Protein AF-A0A023FL91-F1 (afdb_monomer)

Secondary structure (DSSP, 8-state):
--------SSSSSSS----------PPPPPPP----PPPPPPTTPPPTTGGGTS---SS-PPTT-TTTTTTTT--HHHHHTTTTS-S------------------------------------TTSTTTTSS--PBPPHHHHHHHHHHHHHHHHHTT--HHHHHHHHHHHHHHHTTPBPPTT--HHHHHHHHHHHHHHHHHS-SS---HHHHHHHHHHTTS--------STTS-HHHHHHHHHHHHHHTT--EEEE----SSTTHHHHHHHHHHHHHHHS-GGGGTT---EEEE---SSS-HHHHHHHHH-

Structure (mmCIF, N/CA/C/O backbone):
data_AF-A0A023FL91-F1
#
_entry.id   AF-A0A023FL91-F1
#
loop_
_atom_site.group_PDB
_atom_site.id
_atom_site.type_symbol
_atom_site.label_atom_id
_atom_site.label_alt_id
_atom_site.label_comp_id
_atom_site.label_asym_id
_atom_site.label_entity_id
_atom_site.label_seq_id
_atom_site.pdbx_PDB_ins_code
_atom_site.Cartn_x
_atom_site.Cartn_y
_atom_site.Cartn_z
_atom_site.occupancy
_atom_site.B_iso_or_equiv
_atom_site.auth_seq_id
_atom_site.auth_comp_id
_atom_site.auth_asym_id
_atom_site.auth_atom_id
_atom_site.pdbx_PDB_model_num
ATOM 1 N N . ARG A 1 1 ? -26.345 36.806 -26.841 1.00 31.92 1 ARG A N 1
ATOM 2 C CA . ARG A 1 1 ? -27.785 36.977 -27.167 1.00 31.92 1 ARG A CA 1
ATOM 3 C C . ARG A 1 1 ? -28.561 36.388 -26.001 1.00 31.92 1 ARG A C 1
ATOM 5 O O . ARG A 1 1 ? -28.323 35.224 -25.747 1.00 31.92 1 ARG A O 1
ATOM 12 N N . PHE A 1 2 ? -29.426 37.023 -25.225 1.00 27.81 2 PHE A N 1
ATOM 13 C CA . PHE A 1 2 ? -30.038 38.352 -25.019 1.00 27.81 2 PHE A CA 1
ATOM 14 C C . PHE A 1 2 ? -30.694 38.187 -23.604 1.00 27.81 2 PHE A C 1
ATOM 16 O O . PHE A 1 2 ? -30.920 37.055 -23.198 1.00 27.81 2 PHE A O 1
ATOM 23 N N . CYS A 1 3 ? -31.029 39.154 -22.755 1.00 28.47 3 CYS A N 1
ATOM 24 C CA . CYS A 1 3 ? -31.201 40.590 -22.865 1.00 28.47 3 CYS A CA 1
ATOM 25 C C . CYS A 1 3 ? -31.188 41.189 -21.444 1.00 28.47 3 CYS A C 1
ATOM 27 O O . CYS A 1 3 ? -31.679 40.585 -20.495 1.00 28.47 3 CYS A O 1
ATOM 29 N N . LEU A 1 4 ? -30.668 42.410 -21.351 1.00 34.88 4 LEU A N 1
ATOM 30 C CA . LEU A 1 4 ? -30.864 43.371 -20.269 1.00 34.88 4 LEU A CA 1
ATOM 31 C C . LEU A 1 4 ? -32.321 43.865 -20.244 1.00 34.88 4 LEU A C 1
ATOM 33 O O . LEU A 1 4 ? -32.840 44.139 -21.323 1.00 34.88 4 LEU A O 1
ATOM 37 N N . HIS A 1 5 ? -32.909 44.099 -19.063 1.00 34.22 5 HIS A N 1
ATOM 38 C CA . HIS A 1 5 ? -33.800 45.247 -18.787 1.00 34.22 5 HIS A CA 1
ATOM 39 C C . HIS A 1 5 ? -34.212 45.310 -17.303 1.00 34.22 5 HIS A C 1
ATOM 41 O O . HIS A 1 5 ? -35.059 44.548 -16.854 1.00 34.22 5 HIS A O 1
ATOM 47 N N . CYS A 1 6 ? -33.665 46.271 -16.555 1.00 30.28 6 CYS A N 1
ATOM 48 C CA . CYS A 1 6 ? -34.392 46.925 -15.463 1.00 30.28 6 CYS A CA 1
ATOM 49 C C . CYS A 1 6 ? -33.917 48.395 -15.368 1.00 30.28 6 CYS A C 1
ATOM 51 O O . CYS A 1 6 ? -32.737 48.633 -15.092 1.00 30.28 6 CYS A O 1
ATOM 53 N N . PRO A 1 7 ? -34.769 49.387 -15.691 1.00 37.75 7 PRO A N 1
ATOM 54 C CA . PRO A 1 7 ? -34.382 50.787 -15.840 1.00 37.75 7 PRO A CA 1
ATOM 55 C C . PRO A 1 7 ? -34.752 51.609 -14.597 1.00 37.75 7 PRO A C 1
ATOM 57 O O . PRO A 1 7 ? -35.885 52.058 -14.475 1.00 37.75 7 PRO A O 1
ATOM 60 N N . GLN A 1 8 ? -33.807 51.858 -13.682 1.00 38.22 8 GLN A N 1
ATOM 61 C CA . GLN A 1 8 ? -34.068 52.808 -12.581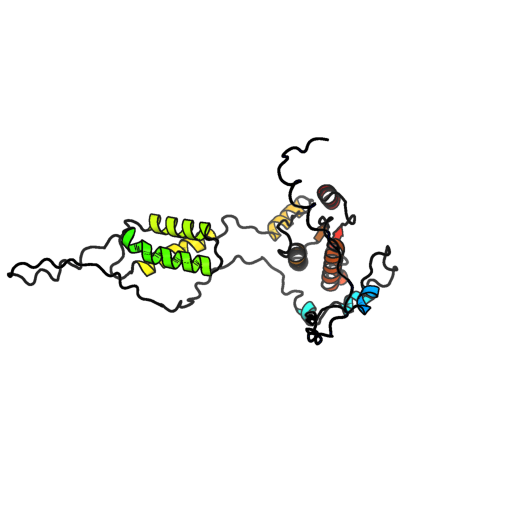 1.00 38.22 8 GLN A CA 1
ATOM 62 C C . GLN A 1 8 ? -32.853 53.548 -11.999 1.00 38.22 8 GLN A C 1
ATOM 64 O O . GLN A 1 8 ? -32.978 54.240 -10.999 1.00 38.22 8 GLN A O 1
ATOM 69 N N . MET A 1 9 ? -31.687 53.498 -12.649 1.00 40.56 9 MET A N 1
ATOM 70 C CA . MET A 1 9 ? -30.460 54.142 -12.140 1.00 40.56 9 MET A CA 1
ATOM 71 C C . MET A 1 9 ? -29.720 54.971 -13.207 1.00 40.56 9 MET A C 1
ATOM 73 O O . MET A 1 9 ? -28.496 54.993 -13.255 1.00 40.56 9 MET A O 1
ATOM 77 N N . ARG A 1 10 ? -30.456 55.665 -14.090 1.00 38.72 10 ARG A N 1
ATOM 78 C CA . ARG A 1 10 ? -29.877 56.608 -15.079 1.00 38.72 10 ARG A CA 1
ATOM 79 C C . ARG A 1 10 ? -30.171 58.089 -14.819 1.00 38.72 10 ARG A C 1
ATOM 81 O O . ARG A 1 10 ? -29.714 58.925 -15.577 1.00 38.72 10 ARG A O 1
ATOM 88 N N . GLY A 1 11 ? -30.875 58.434 -13.741 1.00 37.88 11 GLY A N 1
ATOM 89 C CA . GLY A 1 11 ? -31.242 59.829 -13.451 1.00 37.88 11 GLY A CA 1
ATOM 90 C C . GLY A 1 11 ? -30.303 60.591 -12.510 1.00 37.88 11 GLY A C 1
ATOM 91 O O . GLY A 1 11 ? -30.468 61.795 -12.351 1.00 37.88 11 GLY A O 1
ATOM 92 N N . PHE A 1 12 ? -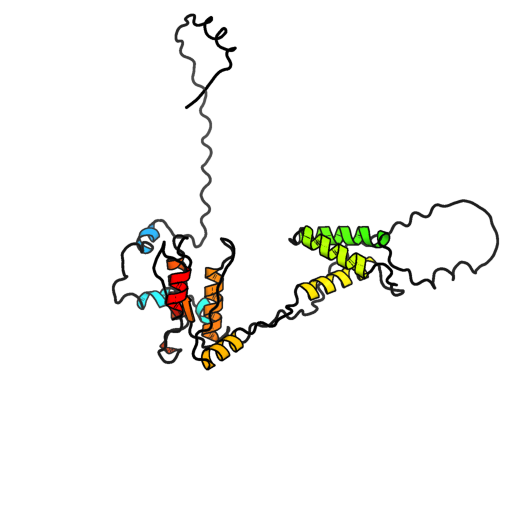29.341 59.922 -11.864 1.00 35.38 12 PHE A N 1
ATOM 93 C CA . PHE A 1 12 ? -28.589 60.517 -10.746 1.00 35.38 12 PHE A CA 1
ATOM 94 C C . PHE A 1 12 ? -27.102 60.784 -11.024 1.00 35.38 12 PHE A C 1
ATOM 96 O O . PHE A 1 12 ? -26.453 61.462 -10.234 1.00 35.38 12 PHE A O 1
ATOM 103 N N . PHE A 1 13 ? -26.564 60.314 -12.154 1.00 34.59 13 PHE A N 1
ATOM 104 C CA . PHE A 1 13 ? -25.137 60.447 -12.486 1.00 34.59 13 PHE A CA 1
ATOM 105 C C . PHE A 1 13 ? -24.803 61.622 -13.423 1.00 34.59 13 PHE A C 1
ATOM 107 O O . PHE A 1 13 ? -23.638 61.848 -13.738 1.00 34.59 13 PHE A O 1
ATOM 114 N N . GLU A 1 14 ? -25.802 62.407 -13.838 1.00 35.16 14 GLU A N 1
ATOM 115 C CA . GLU A 1 14 ? -25.659 63.416 -14.901 1.00 35.16 14 GLU A CA 1
ATOM 116 C C . GLU A 1 14 ? -25.833 64.866 -14.416 1.00 35.16 14 GLU A C 1
ATOM 118 O O . GLU A 1 14 ? -26.079 65.772 -15.209 1.00 35.16 14 GLU A O 1
ATOM 123 N N . LYS A 1 15 ? -25.700 65.119 -13.104 1.00 37.44 15 LYS A N 1
ATOM 124 C CA . LYS A 1 15 ? -25.943 66.459 -12.532 1.00 37.44 15 LYS A CA 1
ATOM 125 C C . LYS A 1 15 ? -24.827 67.075 -11.690 1.00 37.44 15 LYS A C 1
ATOM 127 O O . LYS A 1 15 ? -25.066 68.098 -11.058 1.00 37.44 15 LYS A O 1
ATOM 132 N N . MET A 1 16 ? -23.608 66.532 -11.708 1.00 33.34 16 MET A N 1
ATOM 133 C CA . MET A 1 16 ? -22.473 67.152 -10.998 1.00 33.34 16 MET A CA 1
ATOM 134 C C . MET A 1 16 ? -21.112 67.002 -11.704 1.00 33.34 16 MET A C 1
ATOM 136 O O . MET A 1 16 ? -20.077 66.878 -11.057 1.00 33.34 16 MET A O 1
ATOM 140 N N . GLN A 1 17 ? -21.068 67.098 -13.038 1.00 36.09 17 GLN A N 1
ATOM 141 C CA . GLN A 1 17 ? -19.834 67.537 -13.705 1.00 36.09 17 GLN A CA 1
ATOM 142 C C . GLN A 1 17 ? -19.793 69.068 -13.732 1.00 36.09 17 GLN A C 1
ATOM 144 O O . GLN A 1 17 ? -20.366 69.715 -14.605 1.00 36.09 17 GLN A O 1
ATOM 149 N N . GLY A 1 18 ? -19.102 69.648 -12.752 1.00 30.00 18 GLY A N 1
ATOM 150 C CA . GLY A 1 18 ? -18.784 71.071 -12.693 1.00 30.00 18 GLY A CA 1
ATOM 151 C C . GLY A 1 18 ? -17.344 71.276 -12.232 1.00 30.00 18 GLY A C 1
ATOM 152 O O . GLY A 1 18 ? -17.067 71.196 -11.044 1.00 30.00 18 GLY A O 1
ATOM 153 N N . LYS A 1 19 ? -16.449 71.507 -13.205 1.00 34.12 19 LYS A N 1
ATOM 154 C CA . LYS A 1 19 ? -15.095 72.103 -13.133 1.00 34.12 19 LYS A CA 1
ATOM 155 C C . LYS A 1 19 ? -14.473 72.281 -11.734 1.00 34.12 19 LYS A C 1
ATOM 157 O O . LYS A 1 19 ? -14.916 73.157 -10.994 1.00 34.12 19 LYS A O 1
ATOM 162 N N . LYS A 1 20 ? -13.289 71.693 -11.493 1.00 30.61 20 LYS A N 1
ATOM 163 C CA . LYS A 1 20 ? -12.218 72.402 -10.760 1.00 30.61 20 LYS A CA 1
ATOM 164 C C . LYS A 1 20 ? -10.800 71.862 -11.001 1.00 30.61 20 LYS A C 1
ATOM 166 O O . LYS A 1 20 ? -10.578 70.677 -11.198 1.00 30.61 20 LYS A O 1
ATOM 171 N N . LYS A 1 21 ? -9.902 72.850 -11.037 1.00 30.08 21 LYS A N 1
ATOM 172 C CA . LYS A 1 21 ? -8.474 72.902 -11.368 1.00 30.08 21 LYS A CA 1
ATOM 173 C C . LYS A 1 21 ? -7.563 71.965 -10.561 1.00 30.08 21 LYS A C 1
ATOM 175 O O . LYS A 1 21 ? -7.808 71.682 -9.397 1.00 30.08 21 LYS A O 1
ATOM 180 N N . THR A 1 22 ? -6.452 71.621 -11.211 1.00 33.91 22 THR A N 1
ATOM 181 C CA . THR A 1 22 ? -5.184 71.106 -10.677 1.00 33.91 22 THR A CA 1
ATOM 182 C C . THR A 1 22 ? -4.613 71.946 -9.533 1.00 33.91 22 THR A C 1
ATOM 184 O O . THR A 1 22 ? -4.331 73.125 -9.743 1.00 33.91 22 THR A O 1
ATOM 187 N N . GLU A 1 23 ? -4.303 71.304 -8.405 1.00 30.84 23 GLU A N 1
ATOM 188 C CA . GLU A 1 23 ? -3.321 71.771 -7.419 1.00 30.84 23 GLU A CA 1
ATOM 189 C C . GLU A 1 23 ? -2.440 70.603 -6.945 1.00 30.84 23 GLU A C 1
ATOM 191 O O . GLU A 1 23 ? -2.902 69.480 -6.745 1.00 30.84 23 GLU A O 1
ATOM 196 N N . LYS A 1 24 ? -1.135 70.879 -6.832 1.00 35.81 24 LYS A N 1
ATOM 197 C CA . LYS A 1 24 ? -0.083 69.963 -6.376 1.00 35.81 24 LYS A CA 1
ATOM 198 C C . LYS A 1 24 ? -0.207 69.745 -4.864 1.00 35.81 24 LYS A C 1
ATOM 200 O O . LYS A 1 24 ? -0.102 70.704 -4.107 1.00 35.81 24 LYS A O 1
ATOM 205 N N . GLY A 1 25 ? -0.358 68.490 -4.441 1.00 31.02 25 GLY A N 1
ATOM 206 C CA . GLY A 1 25 ? -0.349 68.061 -3.038 1.00 31.02 25 GLY A CA 1
ATOM 207 C C . GLY A 1 25 ? 0.936 67.315 -2.667 1.00 31.02 25 GLY A C 1
ATOM 208 O O . GLY A 1 25 ? 1.490 66.569 -3.470 1.00 31.02 25 GLY A O 1
ATOM 209 N N . ALA A 1 26 ? 1.418 67.580 -1.457 1.00 31.56 26 ALA A N 1
ATOM 210 C CA . ALA A 1 26 ? 2.724 67.243 -0.905 1.00 31.56 26 ALA A CA 1
ATOM 211 C C . ALA A 1 26 ? 3.017 65.736 -0.724 1.00 31.56 26 ALA A C 1
ATOM 213 O O . ALA A 1 26 ? 2.121 64.907 -0.600 1.00 31.56 26 ALA A O 1
ATOM 214 N N . LYS A 1 27 ? 4.318 65.410 -0.668 1.00 37.38 27 LYS A N 1
ATOM 215 C CA . LYS A 1 27 ? 4.887 64.076 -0.409 1.00 37.38 27 LYS A CA 1
ATOM 216 C C . LYS A 1 27 ? 4.410 63.497 0.933 1.00 37.38 27 LYS A C 1
ATOM 218 O O . LYS A 1 27 ? 4.638 64.110 1.972 1.00 37.38 27 LYS A O 1
ATOM 223 N N . SER A 1 28 ? 3.885 62.271 0.913 1.00 35.50 28 SER A N 1
ATOM 224 C CA . SER A 1 28 ? 3.782 61.395 2.091 1.00 35.50 28 SER A CA 1
ATOM 225 C C . SER A 1 28 ? 4.989 60.438 2.152 1.00 35.50 28 SER A C 1
ATOM 227 O O . SER A 1 28 ? 5.495 60.040 1.098 1.00 35.50 28 SER A O 1
ATOM 229 N N . PRO A 1 29 ? 5.498 60.094 3.349 1.00 37.81 29 PRO A N 1
ATOM 230 C CA . PRO A 1 29 ? 6.736 59.334 3.512 1.00 37.81 29 PRO A CA 1
ATOM 231 C C . PRO A 1 29 ? 6.578 57.864 3.098 1.00 37.81 29 PRO A C 1
ATOM 233 O O . PRO A 1 29 ? 5.523 57.256 3.268 1.00 37.81 29 PRO A O 1
ATOM 236 N N . ALA A 1 30 ? 7.649 57.303 2.535 1.00 35.81 30 ALA A N 1
ATOM 237 C CA . ALA A 1 30 ? 7.696 55.941 2.017 1.00 35.81 30 ALA A CA 1
ATOM 238 C C . ALA A 1 30 ? 7.501 54.893 3.126 1.00 35.81 30 ALA A C 1
ATOM 240 O O . ALA A 1 30 ? 8.198 54.911 4.140 1.00 35.81 30 ALA A O 1
ATOM 241 N N . ALA A 1 31 ? 6.592 53.944 2.890 1.00 36.81 31 ALA A N 1
ATOM 242 C CA . ALA A 1 31 ? 6.458 52.738 3.695 1.00 36.81 31 ALA A CA 1
ATOM 243 C C . ALA A 1 31 ? 7.725 51.873 3.569 1.00 36.81 31 ALA A C 1
ATOM 245 O O . ALA A 1 31 ? 8.246 51.660 2.470 1.00 36.81 31 ALA A O 1
ATOM 246 N N . ALA A 1 32 ? 8.225 51.388 4.705 1.00 40.00 32 ALA A N 1
ATOM 247 C CA . ALA A 1 32 ? 9.373 50.497 4.774 1.00 40.00 32 ALA A CA 1
ATOM 248 C C . ALA A 1 32 ? 9.113 49.219 3.956 1.00 40.00 32 ALA A C 1
ATOM 250 O O . ALA A 1 32 ? 8.078 48.574 4.105 1.00 40.00 32 ALA A O 1
ATOM 251 N N . LYS A 1 33 ? 10.062 48.862 3.081 1.00 39.06 33 LYS A N 1
ATOM 252 C CA . LYS A 1 33 ? 10.028 47.623 2.294 1.00 39.06 33 LYS A CA 1
ATOM 253 C C . LYS A 1 33 ? 10.058 46.421 3.237 1.00 39.06 33 LYS A C 1
ATOM 255 O O . LYS A 1 33 ? 11.071 46.182 3.894 1.00 39.06 33 LYS A O 1
ATOM 260 N N . ASP A 1 34 ? 8.964 45.669 3.263 1.00 39.78 34 ASP A N 1
ATOM 261 C CA . ASP A 1 34 ? 8.894 44.376 3.932 1.00 39.78 34 ASP A CA 1
ATOM 262 C C . ASP A 1 34 ? 9.904 43.414 3.284 1.00 39.78 34 ASP A C 1
ATOM 264 O O . ASP A 1 34 ? 10.015 43.321 2.055 1.00 39.78 34 ASP A O 1
ATOM 268 N N . LYS A 1 35 ? 10.717 42.753 4.111 1.00 48.09 35 LYS A N 1
ATOM 269 C CA . LYS A 1 35 ? 11.765 41.840 3.645 1.00 48.09 35 LYS A CA 1
ATOM 270 C C . LYS A 1 35 ? 11.077 40.599 3.087 1.00 48.09 35 LYS A C 1
ATOM 272 O O . LYS A 1 35 ? 10.514 39.810 3.840 1.00 48.09 35 LYS A O 1
ATOM 277 N N . SER A 1 36 ? 11.163 40.409 1.772 1.00 47.66 36 SER A N 1
ATOM 278 C CA . SER A 1 36 ? 10.741 39.187 1.084 1.00 47.66 36 SER A CA 1
ATOM 279 C C . SER A 1 36 ? 11.211 37.951 1.859 1.00 47.66 36 SER A C 1
ATOM 281 O O . SER A 1 36 ? 12.419 37.765 2.050 1.00 47.66 36 SER A O 1
ATOM 283 N N . LYS A 1 37 ? 10.268 37.122 2.324 1.00 51.25 37 LYS A N 1
ATOM 284 C CA . LYS A 1 37 ? 10.564 35.862 3.016 1.00 51.25 37 LYS A CA 1
ATOM 285 C C . LYS A 1 37 ? 11.488 35.024 2.131 1.00 51.25 37 LYS A C 1
ATOM 287 O O . LYS A 1 37 ? 11.135 34.706 0.997 1.00 51.25 37 LYS A O 1
ATOM 292 N N . LYS A 1 38 ? 12.684 34.704 2.634 1.00 52.03 38 LYS A N 1
ATOM 293 C CA . LYS A 1 38 ? 13.628 33.829 1.930 1.00 52.03 38 LYS A CA 1
ATOM 294 C C . LYS A 1 38 ? 12.985 32.445 1.757 1.00 52.03 38 LYS A C 1
ATOM 296 O O . LYS A 1 38 ? 12.388 31.954 2.719 1.00 52.03 38 LYS A O 1
ATOM 301 N N . PRO A 1 39 ? 13.086 31.822 0.572 1.00 57.06 39 PRO A N 1
ATOM 302 C CA . PRO A 1 39 ? 12.577 30.475 0.367 1.00 57.06 39 PRO A CA 1
ATOM 303 C C . PRO A 1 39 ? 13.298 29.504 1.304 1.00 57.06 39 PRO A C 1
ATOM 305 O O . PRO A 1 39 ? 14.495 29.640 1.561 1.00 57.06 39 PRO A O 1
ATOM 308 N N . ARG A 1 40 ? 12.551 28.531 1.829 1.00 67.12 40 ARG A N 1
ATOM 309 C CA . ARG A 1 40 ? 13.114 27.435 2.616 1.00 67.12 40 ARG A CA 1
ATOM 310 C C . ARG A 1 40 ? 14.000 26.600 1.695 1.00 67.12 40 ARG A C 1
ATOM 312 O O . ARG A 1 40 ? 13.511 26.058 0.711 1.00 67.12 40 ARG A O 1
ATOM 319 N N . ILE A 1 41 ? 15.286 26.527 2.012 1.00 55.34 41 ILE A N 1
ATOM 320 C CA . ILE A 1 41 ? 16.251 25.668 1.325 1.00 55.34 41 ILE A CA 1
ATOM 321 C C . ILE A 1 41 ? 16.275 24.355 2.108 1.00 55.34 41 ILE A C 1
ATOM 323 O O . ILE A 1 41 ? 16.483 24.372 3.319 1.00 55.34 41 ILE A O 1
ATOM 327 N N . TRP A 1 42 ? 15.972 23.240 1.448 1.00 54.94 42 TRP A N 1
ATOM 328 C CA . TRP A 1 42 ? 16.220 21.914 2.012 1.00 54.94 42 TRP A CA 1
ATOM 329 C C . TRP A 1 42 ? 17.709 21.600 1.896 1.00 54.94 42 TRP A C 1
ATOM 331 O O . TRP A 1 42 ? 18.311 21.935 0.879 1.00 54.94 42 TRP A O 1
ATOM 341 N N . ASP A 1 43 ? 18.286 20.938 2.899 1.00 54.12 43 ASP A N 1
ATOM 342 C CA . ASP A 1 43 ? 19.723 20.620 2.926 1.00 54.12 43 ASP A CA 1
ATOM 343 C C . ASP A 1 43 ? 20.165 19.758 1.724 1.00 54.12 43 ASP A C 1
ATOM 345 O O . ASP A 1 43 ? 21.309 19.843 1.293 1.00 54.12 43 ASP A O 1
ATOM 349 N N . ASN A 1 44 ? 19.221 19.036 1.099 1.00 59.97 44 ASN A N 1
ATOM 350 C CA . ASN A 1 44 ? 19.404 18.270 -0.143 1.00 59.97 44 ASN A CA 1
ATOM 351 C C . ASN A 1 44 ? 18.680 18.890 -1.363 1.00 59.97 44 ASN A C 1
ATOM 353 O O . ASN A 1 44 ? 18.318 18.188 -2.308 1.00 59.97 44 ASN A O 1
ATOM 357 N N . GLY A 1 45 ? 18.385 20.191 -1.337 1.00 52.00 45 GLY A N 1
ATOM 358 C CA . GLY A 1 45 ? 17.761 20.900 -2.453 1.00 52.00 45 GLY A CA 1
ATOM 359 C C . GLY A 1 45 ? 18.780 21.238 -3.542 1.00 52.00 45 GLY A C 1
ATOM 360 O O . GLY A 1 45 ? 19.743 21.956 -3.281 1.00 52.00 45 GLY A O 1
ATOM 361 N N . GLY A 1 46 ? 18.557 20.746 -4.763 1.00 63.19 46 GLY A N 1
ATOM 362 C CA . GLY A 1 46 ? 19.405 21.051 -5.920 1.00 63.19 46 GLY A CA 1
ATOM 363 C C . GLY A 1 46 ? 19.499 22.554 -6.217 1.00 63.19 46 GLY A C 1
ATOM 364 O O . GLY A 1 46 ? 18.561 23.325 -5.982 1.00 63.19 46 GLY A O 1
ATOM 365 N N . LYS A 1 47 ? 20.649 22.986 -6.734 1.00 69.38 47 LYS A N 1
ATOM 366 C CA . LYS A 1 47 ? 20.932 24.370 -7.136 1.00 69.38 47 LYS A CA 1
ATOM 367 C C . LYS A 1 47 ? 20.481 24.608 -8.578 1.00 69.38 47 LYS A C 1
ATOM 369 O O . LYS A 1 47 ? 20.396 23.694 -9.387 1.00 69.38 47 LYS A O 1
ATOM 374 N N . SER A 1 48 ? 20.284 25.874 -8.952 1.00 63.97 48 SER A N 1
ATOM 375 C CA . SER A 1 48 ? 19.984 26.251 -10.346 1.00 63.97 48 SER A CA 1
ATOM 376 C C . SER A 1 48 ? 21.089 25.854 -11.341 1.00 63.97 48 SER A C 1
ATOM 378 O O . SER A 1 48 ? 20.836 25.820 -12.542 1.00 63.97 48 SER A O 1
ATOM 380 N N . SER A 1 49 ? 22.307 25.567 -10.870 1.00 66.56 49 SER A N 1
ATOM 381 C CA . SER A 1 49 ? 23.388 24.977 -11.670 1.00 66.56 49 SER A CA 1
ATOM 382 C C . SER A 1 49 ? 23.096 23.541 -12.097 1.00 66.56 49 SER A C 1
ATOM 384 O O . SER A 1 49 ? 23.534 23.125 -13.166 1.00 66.56 49 SER A O 1
ATOM 386 N N . ASP A 1 50 ? 22.325 22.811 -11.293 1.00 65.56 50 ASP A N 1
ATOM 387 C CA . ASP A 1 50 ? 22.061 21.385 -11.478 1.00 65.56 50 ASP A CA 1
ATOM 388 C C . ASP A 1 50 ? 21.004 21.173 -12.568 1.00 65.56 50 ASP A C 1
ATOM 390 O O . ASP A 1 50 ? 20.932 20.103 -13.155 1.00 65.56 50 ASP A O 1
ATOM 394 N N . LEU A 1 51 ? 20.244 22.219 -12.923 1.00 61.41 51 LEU A N 1
ATOM 395 C CA . LEU A 1 51 ? 19.255 22.202 -14.008 1.00 61.41 51 LEU A CA 1
ATOM 396 C C . LEU A 1 51 ? 19.847 21.756 -15.348 1.00 61.41 51 LEU A C 1
ATOM 398 O O . LEU A 1 51 ? 19.167 21.069 -16.096 1.00 61.41 51 LEU A O 1
ATOM 402 N N . LYS A 1 52 ? 21.104 22.116 -15.647 1.00 64.06 52 LYS A N 1
ATOM 403 C CA . LYS A 1 52 ? 21.771 21.680 -16.886 1.00 64.06 52 LYS A CA 1
ATOM 404 C C . LYS A 1 52 ? 22.148 20.199 -16.856 1.00 64.06 52 LYS A C 1
ATOM 406 O O . LYS A 1 52 ? 22.144 19.556 -17.895 1.00 64.06 52 LYS A O 1
ATOM 411 N N . THR A 1 53 ? 22.466 19.668 -15.679 1.00 65.75 53 THR A N 1
ATOM 412 C CA . THR A 1 53 ? 22.786 18.246 -15.476 1.00 65.75 53 THR A CA 1
ATOM 413 C C . THR A 1 53 ? 21.518 17.386 -15.400 1.00 65.75 53 THR A C 1
ATOM 415 O O . THR A 1 53 ? 21.559 16.195 -15.691 1.00 65.75 53 THR A O 1
ATOM 418 N N . LEU A 1 54 ? 20.394 17.992 -15.010 1.00 61.00 54 LEU A N 1
ATOM 419 C CA . LEU A 1 54 ? 19.089 17.354 -14.821 1.00 61.00 54 LEU A CA 1
ATOM 420 C C . LEU A 1 54 ? 18.148 17.505 -16.033 1.00 61.00 54 LEU A C 1
ATOM 422 O O . LEU A 1 54 ? 17.000 17.063 -15.967 1.00 61.00 54 LEU A O 1
ATOM 426 N N . ASP A 1 55 ? 18.596 18.138 -17.121 1.00 62.34 55 ASP A N 1
ATOM 427 C CA . ASP A 1 55 ? 17.821 18.278 -18.355 1.00 62.34 55 ASP A CA 1
ATOM 428 C C . ASP A 1 55 ? 17.933 17.006 -19.212 1.00 62.34 55 ASP A C 1
ATOM 430 O O . ASP A 1 55 ? 18.907 16.793 -19.932 1.00 62.34 55 ASP A O 1
ATOM 434 N N . TYR A 1 56 ? 16.915 16.149 -19.116 1.00 63.09 56 TYR A N 1
ATOM 435 C CA . TYR A 1 56 ? 16.798 14.892 -19.869 1.00 63.09 56 TYR A CA 1
ATOM 436 C C . TYR A 1 56 ? 15.870 15.011 -21.089 1.00 63.09 56 TYR A C 1
ATOM 438 O O . TYR A 1 56 ? 15.399 14.001 -21.609 1.00 63.09 56 TYR A O 1
ATOM 446 N N . SER A 1 57 ? 15.559 16.234 -21.534 1.00 66.75 57 SER A N 1
ATOM 447 C CA . SER A 1 57 ? 14.674 16.463 -22.686 1.00 66.75 57 SER A CA 1
ATOM 448 C C . SER A 1 57 ? 15.316 16.108 -24.037 1.00 66.75 57 SER A C 1
ATOM 450 O O . SER A 1 57 ? 14.605 15.922 -25.026 1.00 66.75 57 SER A O 1
ATOM 452 N N . GLY A 1 58 ? 16.645 15.961 -24.083 1.00 53.31 58 GLY A N 1
ATOM 453 C CA . GLY A 1 58 ? 17.376 15.413 -25.224 1.00 53.31 58 GLY A CA 1
ATOM 454 C C . GLY A 1 58 ? 17.326 13.884 -25.238 1.00 53.31 58 GLY A C 1
ATOM 455 O O . GLY A 1 58 ? 17.687 13.236 -24.259 1.00 53.31 58 GLY A O 1
ATOM 456 N N . GLY A 1 59 ? 16.867 13.298 -26.344 1.00 53.69 59 GLY A N 1
ATOM 457 C CA . GLY A 1 59 ? 16.798 11.847 -26.512 1.00 53.69 59 GLY A CA 1
ATOM 458 C C . GLY A 1 59 ? 18.169 11.168 -26.413 1.00 53.69 59 GLY A C 1
ATOM 459 O O . GLY A 1 59 ? 19.099 11.568 -27.103 1.00 53.69 59 GLY A O 1
ATOM 460 N N . ALA A 1 60 ? 18.2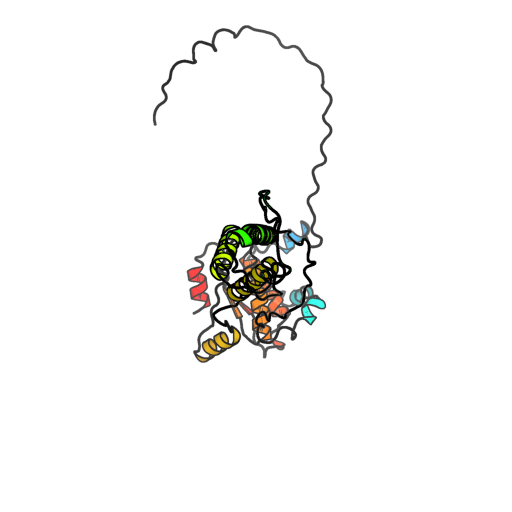07 10.110 -25.594 1.00 50.69 60 ALA A N 1
ATOM 461 C CA . ALA A 1 60 ? 19.297 9.168 -25.308 1.00 50.69 60 ALA A CA 1
ATOM 462 C C . ALA A 1 60 ? 20.572 9.749 -24.641 1.00 50.69 60 ALA A C 1
ATOM 464 O O . ALA A 1 60 ? 21.199 10.663 -25.174 1.00 50.69 60 ALA A O 1
ATOM 465 N N . PRO A 1 61 ? 21.027 9.187 -23.497 1.00 48.38 61 PRO A N 1
ATOM 466 C CA . PRO A 1 61 ? 22.390 9.411 -23.026 1.00 48.38 61 PRO A CA 1
ATOM 467 C C . PRO A 1 61 ? 23.393 8.814 -24.032 1.00 48.38 61 PRO A C 1
ATOM 469 O O . PRO A 1 61 ? 23.079 7.799 -24.658 1.00 48.38 61 PRO A O 1
ATOM 472 N N . PRO A 1 62 ? 24.598 9.391 -24.183 1.00 41.25 62 PRO A N 1
ATOM 473 C CA . PRO A 1 62 ? 25.643 8.796 -25.008 1.00 41.25 62 PRO A CA 1
ATOM 474 C C . PRO A 1 62 ? 25.994 7.391 -24.496 1.00 41.25 62 PRO A C 1
ATOM 476 O O . PRO A 1 62 ? 26.259 7.193 -23.306 1.00 41.25 62 PRO A O 1
ATOM 479 N N . GLU A 1 63 ? 25.981 6.415 -25.406 1.00 40.78 63 GLU A N 1
ATOM 480 C CA . GLU A 1 63 ? 26.387 5.035 -25.135 1.00 40.78 63 GLU A CA 1
ATOM 481 C C . GLU A 1 63 ? 27.824 5.021 -24.588 1.00 40.78 63 GLU A C 1
ATOM 483 O O . GLU A 1 63 ? 28.762 5.453 -25.256 1.00 40.78 63 GLU A O 1
ATOM 488 N N . GLY A 1 64 ? 27.988 4.557 -23.343 1.00 44.72 64 GLY A N 1
ATOM 489 C CA . GLY A 1 64 ? 29.293 4.401 -22.685 1.00 44.72 64 GLY A CA 1
ATOM 490 C C . GLY A 1 64 ? 29.449 5.087 -21.321 1.00 44.72 64 GLY A C 1
ATOM 491 O O . GLY A 1 64 ? 30.332 4.697 -20.563 1.00 44.72 64 GLY A O 1
ATOM 492 N N . GLU A 1 65 ? 28.583 6.039 -20.949 1.00 40.69 65 GLU A N 1
ATOM 493 C CA . GLU A 1 65 ? 28.642 6.714 -19.630 1.00 40.69 65 GLU A CA 1
ATOM 494 C C . GLU A 1 65 ? 27.727 6.101 -18.548 1.00 40.69 65 GLU A C 1
ATOM 496 O O . GLU A 1 65 ? 27.756 6.536 -17.396 1.00 40.69 65 GLU A O 1
ATOM 501 N N . GLU A 1 66 ? 26.911 5.089 -18.865 1.00 45.28 66 GLU A N 1
ATOM 502 C CA . GLU A 1 66 ? 25.897 4.586 -17.918 1.00 45.28 66 GLU A CA 1
ATOM 503 C C . GLU A 1 66 ? 26.475 3.812 -16.718 1.00 45.28 66 GLU A C 1
ATOM 505 O O . GLU A 1 66 ? 25.907 3.865 -15.626 1.00 45.28 66 GLU A O 1
ATOM 510 N N . ASN A 1 67 ? 27.636 3.163 -16.859 1.00 40.44 67 ASN A N 1
ATOM 511 C CA . ASN A 1 67 ? 28.236 2.404 -15.752 1.00 40.44 67 ASN A CA 1
ATOM 512 C C . ASN A 1 67 ? 29.049 3.270 -14.774 1.00 40.44 67 ASN A C 1
ATOM 514 O O . ASN A 1 67 ? 29.132 2.933 -13.595 1.00 40.44 67 ASN A O 1
ATOM 518 N N . GLY A 1 68 ? 29.611 4.401 -15.217 1.00 37.25 68 GLY A N 1
ATOM 519 C CA . GLY A 1 68 ? 30.523 5.214 -14.398 1.00 37.25 68 GLY A CA 1
ATOM 520 C C . GLY A 1 68 ? 29.846 6.010 -13.275 1.00 37.25 68 GLY A C 1
ATOM 521 O O . GLY A 1 68 ? 30.463 6.260 -12.245 1.00 37.25 68 GLY A O 1
ATOM 522 N N . ARG A 1 69 ? 28.565 6.373 -13.435 1.00 49.09 69 ARG A N 1
ATOM 523 C CA . ARG A 1 69 ? 27.801 7.158 -12.439 1.00 49.09 69 ARG A CA 1
ATOM 524 C C . ARG A 1 69 ? 27.041 6.311 -11.413 1.00 49.09 69 ARG A C 1
ATOM 526 O O . ARG A 1 69 ? 26.476 6.858 -10.471 1.00 49.09 69 ARG A O 1
ATOM 533 N N . SER A 1 70 ? 27.016 4.989 -11.578 1.00 50.19 70 SER A N 1
ATOM 534 C CA . SER A 1 70 ? 26.298 4.086 -10.666 1.00 50.19 70 SER A CA 1
ATOM 535 C C . SER A 1 70 ? 27.001 3.940 -9.307 1.00 50.19 70 SER A C 1
ATOM 537 O O . SER A 1 70 ? 26.332 3.778 -8.290 1.00 50.19 70 SER A O 1
ATOM 539 N N . GLU A 1 71 ? 28.333 4.065 -9.270 1.00 49.69 71 GLU A N 1
ATOM 540 C CA . GLU A 1 71 ? 29.136 4.093 -8.033 1.00 49.69 71 GLU A CA 1
ATOM 541 C C . GLU A 1 71 ? 28.908 5.378 -7.216 1.00 49.69 71 GLU A C 1
ATOM 543 O O . GLU A 1 71 ? 28.825 5.323 -5.992 1.00 49.69 71 GLU A O 1
ATOM 548 N N . GLU A 1 72 ? 28.740 6.528 -7.878 1.00 54.97 72 GLU A N 1
ATOM 549 C CA . GLU A 1 72 ? 28.569 7.841 -7.228 1.00 54.97 72 GLU A CA 1
ATOM 550 C C . GLU A 1 72 ? 27.190 8.000 -6.551 1.00 54.97 72 GLU A C 1
ATOM 552 O O . GLU A 1 72 ? 26.995 8.846 -5.680 1.00 54.97 72 GLU A O 1
ATOM 557 N N . LEU A 1 73 ? 26.233 7.142 -6.917 1.00 56.88 73 LEU A N 1
ATOM 558 C CA . LEU A 1 73 ? 24.862 7.122 -6.401 1.00 56.88 73 LEU A CA 1
ATOM 559 C C . LEU A 1 73 ? 24.686 6.336 -5.093 1.00 56.88 73 LEU A C 1
ATOM 561 O O . LEU A 1 73 ? 23.629 6.433 -4.467 1.00 56.88 73 LEU A O 1
ATOM 565 N N . LEU A 1 74 ? 25.682 5.548 -4.676 1.00 64.94 74 LEU A N 1
ATOM 566 C CA . LEU A 1 74 ? 25.557 4.633 -3.542 1.00 64.94 74 LEU A CA 1
ATOM 567 C C . LEU A 1 74 ? 26.390 5.091 -2.347 1.00 64.94 74 LEU A C 1
ATOM 569 O O . LEU A 1 74 ? 27.618 5.062 -2.366 1.00 64.94 74 LEU A O 1
ATOM 573 N N . THR A 1 75 ? 25.718 5.431 -1.248 1.00 75.81 75 THR A N 1
ATOM 574 C CA . THR A 1 75 ? 26.394 5.650 0.035 1.00 75.81 75 THR A CA 1
ATOM 575 C C . THR A 1 75 ? 26.841 4.319 0.647 1.00 75.81 75 THR A C 1
ATOM 577 O O . THR A 1 75 ? 26.240 3.269 0.403 1.00 75.81 75 THR A O 1
ATOM 580 N N . ALA A 1 76 ? 27.880 4.355 1.490 1.00 74.06 76 ALA A N 1
ATOM 581 C CA . ALA A 1 76 ? 28.295 3.192 2.284 1.00 74.06 76 ALA A CA 1
ATOM 582 C C . ALA A 1 76 ? 27.135 2.636 3.130 1.00 74.06 76 ALA A C 1
ATOM 584 O O . ALA A 1 76 ? 27.000 1.425 3.276 1.00 74.06 76 ALA A O 1
ATOM 585 N N . GLU A 1 77 ? 26.264 3.528 3.608 1.00 76.75 77 GLU A N 1
ATOM 586 C CA . GLU A 1 77 ? 25.014 3.169 4.266 1.00 76.75 77 GLU A CA 1
ATOM 587 C C . GLU A 1 77 ? 24.091 2.399 3.320 1.00 76.75 77 GLU A C 1
ATOM 589 O O . GLU A 1 77 ? 23.733 1.283 3.637 1.00 76.75 77 GLU A O 1
ATOM 594 N N . SER A 1 78 ? 23.782 2.890 2.118 1.00 75.88 78 SER A N 1
ATOM 595 C CA . SER A 1 78 ? 22.878 2.183 1.186 1.00 75.88 78 SER A CA 1
ATOM 596 C C . SER A 1 78 ? 23.353 0.764 0.841 1.00 75.88 78 SER A C 1
ATOM 598 O O . SER A 1 78 ? 22.542 -0.138 0.643 1.00 75.88 78 SER A O 1
ATOM 600 N N . ARG A 1 79 ? 24.674 0.545 0.802 1.00 79.31 79 ARG A N 1
ATOM 601 C CA . ARG A 1 79 ? 25.275 -0.775 0.557 1.00 79.31 79 ARG A CA 1
ATOM 602 C C . ARG A 1 79 ? 25.119 -1.741 1.737 1.00 79.31 79 ARG A C 1
ATOM 604 O O . ARG A 1 79 ? 25.117 -2.945 1.497 1.00 79.31 79 ARG A O 1
ATOM 611 N N . SER A 1 80 ? 24.981 -1.255 2.974 1.00 82.50 80 SER A N 1
ATOM 612 C CA . SER A 1 80 ? 24.862 -2.118 4.160 1.00 82.50 80 SER A CA 1
ATOM 613 C C . SER A 1 80 ? 23.510 -2.828 4.262 1.00 82.50 80 SER A C 1
ATOM 615 O O . SER A 1 80 ? 23.428 -3.871 4.903 1.00 82.50 80 SER A O 1
ATOM 617 N N . TRP A 1 81 ? 22.474 -2.301 3.603 1.00 78.06 81 TRP A N 1
ATOM 618 C CA . TRP A 1 81 ? 21.121 -2.867 3.616 1.00 78.06 81 TRP A CA 1
ATOM 619 C C . TRP A 1 81 ? 20.978 -4.107 2.723 1.00 78.06 81 TRP A C 1
ATOM 621 O O . TRP A 1 81 ? 20.047 -4.890 2.904 1.00 78.06 81 TRP A O 1
ATOM 631 N N . VAL A 1 82 ? 21.882 -4.295 1.756 1.00 81.75 82 VAL A N 1
ATOM 632 C CA . VAL A 1 82 ? 21.855 -5.445 0.842 1.00 81.75 82 VAL A CA 1
ATOM 633 C C . VAL A 1 82 ? 22.146 -6.731 1.619 1.00 81.75 82 VAL A C 1
ATOM 635 O O . VAL A 1 82 ? 23.136 -6.815 2.345 1.00 81.75 82 VAL A O 1
ATOM 638 N N . GLY A 1 83 ? 21.299 -7.743 1.452 1.00 78.62 83 GLY A N 1
ATOM 639 C CA . GLY A 1 83 ? 21.355 -9.016 2.175 1.00 78.62 83 GLY A CA 1
ATOM 640 C C . GLY A 1 83 ? 20.675 -9.003 3.548 1.00 78.62 83 GLY A C 1
ATOM 641 O O . GLY A 1 83 ? 20.589 -10.055 4.181 1.00 78.62 83 GLY A O 1
ATOM 642 N N . GLN A 1 84 ? 20.185 -7.850 4.019 1.00 77.00 84 GLN A N 1
ATOM 643 C CA . GLN A 1 84 ? 19.432 -7.736 5.276 1.00 77.00 84 GLN A CA 1
ATOM 644 C C . GLN A 1 84 ? 17.911 -7.760 5.060 1.00 77.00 84 GLN A C 1
ATOM 646 O O . GLN A 1 84 ? 17.159 -7.901 6.023 1.00 77.00 84 GLN A O 1
ATOM 651 N N . GLY A 1 85 ? 17.451 -7.599 3.813 1.00 65.50 85 GLY A N 1
ATOM 652 C CA . GLY A 1 85 ? 16.036 -7.430 3.473 1.00 65.50 85 GLY A CA 1
ATOM 653 C C . GLY A 1 85 ? 15.319 -8.709 3.038 1.00 65.50 85 GLY A C 1
ATOM 654 O O . GLY A 1 85 ? 14.123 -8.655 2.755 1.00 65.50 85 GLY A O 1
ATOM 655 N N . GLY A 1 86 ? 16.020 -9.841 2.947 1.00 68.00 86 GLY A N 1
ATOM 656 C CA . GLY A 1 86 ? 15.440 -11.124 2.547 1.00 68.00 86 GLY A CA 1
ATOM 657 C C . GLY A 1 86 ? 14.487 -11.713 3.596 1.00 68.00 86 GLY A C 1
ATOM 658 O O . GLY A 1 86 ? 14.664 -11.518 4.798 1.00 68.00 86 GLY A O 1
ATOM 659 N N . GLY A 1 87 ? 13.488 -12.474 3.140 1.00 73.50 87 GLY A N 1
ATOM 660 C CA . GLY A 1 87 ? 12.514 -13.156 3.997 1.00 73.50 87 GLY A CA 1
ATOM 661 C C . GLY A 1 87 ? 11.074 -12.675 3.821 1.00 73.50 87 GLY A C 1
ATOM 662 O O . GLY A 1 87 ? 10.783 -11.742 3.069 1.00 73.50 87 GLY A O 1
ATOM 663 N N . GLU A 1 88 ? 10.153 -13.346 4.516 1.00 69.19 88 GLU A N 1
ATOM 664 C CA . GLU A 1 88 ? 8.734 -12.988 4.510 1.00 69.19 88 GLU A CA 1
ATOM 665 C C . GLU A 1 88 ? 8.502 -11.664 5.249 1.00 69.19 88 GLU A C 1
ATOM 667 O O . GLU A 1 88 ? 9.095 -11.404 6.298 1.00 69.19 88 GLU A O 1
ATOM 672 N N . ILE A 1 89 ? 7.611 -10.827 4.708 1.00 71.12 89 ILE A N 1
ATOM 673 C CA . ILE A 1 89 ? 7.105 -9.659 5.433 1.00 71.12 89 ILE A CA 1
ATOM 674 C C . ILE A 1 89 ? 6.348 -10.208 6.638 1.00 71.12 89 ILE A C 1
ATOM 676 O O . ILE A 1 89 ? 5.303 -10.835 6.472 1.00 71.12 89 ILE A O 1
ATOM 680 N N . LYS A 1 90 ? 6.911 -10.018 7.835 1.00 60.97 90 LYS A N 1
ATOM 681 C CA . LYS A 1 90 ? 6.269 -10.456 9.071 1.00 60.97 90 LYS A CA 1
ATOM 682 C C . LYS A 1 90 ? 4.923 -9.756 9.204 1.00 60.97 90 LYS A C 1
ATOM 684 O O . LYS A 1 90 ? 4.830 -8.541 9.015 1.00 60.97 90 LYS A O 1
ATOM 689 N N . ASP A 1 91 ? 3.901 -10.535 9.542 1.00 58.12 91 ASP A N 1
ATOM 690 C CA . ASP A 1 91 ? 2.631 -9.977 9.979 1.00 58.12 91 ASP A CA 1
ATOM 691 C C . ASP A 1 91 ? 2.876 -9.097 11.212 1.00 58.12 91 ASP A C 1
ATOM 693 O O . ASP A 1 91 ? 3.847 -9.282 11.952 1.00 58.12 91 ASP A O 1
ATOM 697 N N . MET A 1 92 ? 2.011 -8.105 11.414 1.00 52.12 92 MET A N 1
ATOM 698 C CA . MET A 1 92 ? 2.051 -7.258 12.601 1.00 52.12 92 MET A CA 1
ATOM 699 C C . MET A 1 92 ? 1.729 -8.130 13.823 1.00 52.12 92 MET A C 1
ATOM 701 O O . MET A 1 92 ? 0.566 -8.324 14.170 1.00 52.12 92 MET A O 1
ATOM 705 N N . GLU A 1 93 ? 2.755 -8.723 14.431 1.00 46.12 93 GLU A N 1
ATOM 706 C CA . GLU A 1 93 ? 2.641 -9.414 15.709 1.00 46.12 93 GLU A CA 1
ATOM 707 C C . GLU A 1 93 ? 2.396 -8.351 16.778 1.00 46.12 93 GLU A C 1
ATOM 709 O O . GLU A 1 93 ? 3.257 -7.522 17.069 1.00 46.12 93 GLU A O 1
ATOM 714 N N . TYR A 1 94 ? 1.184 -8.347 17.327 1.00 46.03 94 TYR A N 1
ATOM 715 C CA . TYR A 1 94 ? 0.873 -7.581 18.522 1.00 46.03 94 TYR A CA 1
ATOM 716 C C . TYR A 1 94 ? 1.595 -8.252 19.691 1.00 46.03 94 TYR A C 1
ATOM 718 O O . TYR A 1 94 ? 1.106 -9.231 20.253 1.00 46.03 94 TYR A O 1
ATOM 726 N N . SER A 1 95 ? 2.793 -7.774 20.026 1.00 39.44 95 SER A N 1
ATOM 727 C CA . SER A 1 95 ? 3.310 -7.977 21.374 1.00 39.44 95 SER A CA 1
ATOM 728 C C . SER A 1 95 ? 2.431 -7.149 22.301 1.00 39.44 95 SER A C 1
ATOM 730 O O . SER A 1 95 ? 2.268 -5.955 22.052 1.00 39.44 95 SER A O 1
ATOM 732 N N . GLU A 1 96 ? 1.883 -7.756 23.352 1.00 36.31 96 GLU A N 1
ATOM 733 C CA . GLU A 1 96 ? 1.402 -7.021 24.525 1.00 36.31 96 GLU A CA 1
ATOM 734 C C . GLU A 1 96 ? 2.607 -6.293 25.138 1.00 36.31 96 GLU A C 1
ATOM 736 O O . GLU A 1 96 ? 3.222 -6.751 26.094 1.00 36.31 96 GLU A O 1
ATOM 741 N N . SER A 1 97 ? 3.035 -5.191 24.527 1.00 34.31 97 SER A N 1
ATOM 742 C CA . SER A 1 97 ? 3.808 -4.199 25.243 1.00 34.31 97 SER A CA 1
ATOM 743 C C . SER A 1 97 ? 2.817 -3.549 26.190 1.00 34.31 97 SER A C 1
ATOM 745 O O . SER A 1 97 ? 1.860 -2.905 25.753 1.00 34.31 97 SER A O 1
ATOM 747 N N . GLU A 1 98 ? 3.017 -3.795 27.481 1.00 36.25 98 GLU A N 1
ATOM 748 C CA . GLU A 1 98 ? 2.427 -3.038 28.577 1.00 36.25 98 GLU A CA 1
ATOM 749 C C . GLU A 1 98 ? 2.920 -1.588 28.469 1.00 36.25 98 GLU A C 1
ATOM 751 O O . GLU A 1 98 ? 3.759 -1.129 29.238 1.00 36.25 98 GLU A O 1
ATOM 756 N N . ASP A 1 99 ? 2.443 -0.855 27.465 1.00 32.81 99 ASP A N 1
ATOM 757 C CA . ASP A 1 99 ? 2.438 0.592 27.550 1.00 32.81 99 ASP A CA 1
ATOM 758 C C . ASP A 1 99 ? 1.438 0.895 28.666 1.00 32.81 99 ASP A C 1
ATOM 760 O O . ASP A 1 99 ? 0.220 0.881 28.456 1.00 32.81 99 ASP A O 1
ATOM 764 N N . GLU A 1 100 ? 1.960 1.066 29.883 1.00 34.66 100 GLU A N 1
ATOM 765 C CA . GLU A 1 100 ? 1.247 1.660 31.006 1.00 34.66 100 GLU A CA 1
ATOM 766 C C . GLU A 1 100 ? 0.726 3.019 30.533 1.00 34.66 100 GLU A C 1
ATOM 768 O O . GLU A 1 100 ? 1.412 4.040 30.560 1.00 34.66 100 GLU A O 1
ATOM 773 N N . ILE A 1 101 ? -0.502 3.026 30.021 1.00 39.00 101 ILE A N 1
ATOM 774 C CA . ILE A 1 101 ? -1.264 4.251 29.859 1.00 39.00 101 ILE A CA 1
ATOM 775 C C . ILE A 1 101 ? -1.488 4.722 31.288 1.00 39.00 101 ILE A C 1
ATOM 777 O O . ILE A 1 101 ? -2.297 4.121 31.998 1.00 39.00 101 ILE A O 1
ATOM 781 N N . GLU A 1 102 ? -0.738 5.748 31.699 1.00 33.34 102 GLU A N 1
ATOM 782 C CA . GLU A 1 102 ? -0.960 6.467 32.949 1.00 33.34 102 GLU A CA 1
ATOM 783 C C . GLU A 1 102 ? -2.471 6.646 33.118 1.00 33.34 102 GLU A C 1
ATOM 785 O O . GLU A 1 102 ? -3.152 7.190 32.240 1.00 33.34 102 GLU A O 1
ATOM 790 N N . GLU A 1 103 ? -3.017 6.079 34.196 1.00 40.00 103 GLU A N 1
ATOM 791 C CA . GLU A 1 103 ? -4.427 6.213 34.534 1.00 40.00 103 GLU A CA 1
ATOM 792 C C . GLU A 1 103 ? -4.700 7.661 34.947 1.00 40.00 103 GLU A C 1
ATOM 794 O O . GLU A 1 103 ? -4.854 7.976 36.123 1.00 40.00 103 GLU A O 1
ATOM 799 N N . GLU A 1 104 ? -4.752 8.566 33.973 1.00 39.53 104 GLU A N 1
ATOM 800 C CA . GLU A 1 104 ? -5.336 9.874 34.192 1.00 39.53 104 GLU A CA 1
ATOM 801 C C . GLU A 1 104 ? -6.864 9.738 34.182 1.00 39.53 104 GLU A C 1
ATOM 803 O O . GLU A 1 104 ? -7.512 9.398 33.184 1.00 39.53 104 GLU A O 1
ATOM 808 N N . ASP A 1 105 ? -7.395 10.027 35.366 1.00 34.72 105 ASP A N 1
ATOM 809 C CA . ASP A 1 105 ? -8.777 10.282 35.740 1.00 34.72 105 ASP A CA 1
ATOM 810 C C . ASP A 1 105 ? -9.694 9.070 35.922 1.00 34.72 105 ASP A C 1
ATOM 812 O O . ASP A 1 105 ? -10.571 8.746 35.112 1.00 34.72 105 ASP A O 1
ATOM 816 N N . ASP A 1 106 ? -9.564 8.514 37.128 1.00 39.03 106 ASP A N 1
ATOM 817 C CA . ASP A 1 106 ? -10.669 8.062 37.969 1.00 39.03 106 ASP A CA 1
ATOM 818 C C . ASP A 1 106 ? -11.905 8.953 37.724 1.00 39.03 106 ASP A C 1
ATOM 820 O O . ASP A 1 106 ? -11.931 10.145 38.045 1.00 39.03 106 ASP A O 1
ATOM 824 N N . VAL A 1 107 ? -12.924 8.405 37.060 1.00 35.97 107 VAL A N 1
ATOM 825 C CA . VAL A 1 107 ? -14.185 9.111 36.841 1.00 35.97 107 VAL A CA 1
ATOM 826 C C . VAL A 1 107 ? -15.059 8.802 38.051 1.00 35.97 107 VAL A C 1
ATOM 828 O O . VAL A 1 107 ? -15.605 7.697 38.119 1.00 35.97 107 VAL A O 1
ATOM 831 N N . PRO A 1 108 ? -15.263 9.735 39.002 1.00 34.78 108 PRO A N 1
ATOM 832 C CA . PRO A 1 108 ? -16.268 9.530 40.023 1.00 34.78 108 PRO A CA 1
ATOM 833 C C . PRO A 1 108 ? -17.624 9.546 39.317 1.00 34.78 108 PRO A C 1
ATOM 835 O O . PRO A 1 108 ? -18.145 10.599 38.940 1.00 34.78 108 PRO A O 1
ATOM 838 N N . VAL A 1 109 ? -18.207 8.364 39.118 1.00 34.28 109 VAL A N 1
ATOM 839 C CA . VAL A 1 109 ? -19.610 8.222 38.730 1.00 34.28 109 VAL A CA 1
ATOM 840 C C . VAL A 1 109 ? -20.427 8.787 39.889 1.00 34.28 109 VAL A C 1
ATOM 842 O O . VAL A 1 109 ? -20.704 8.111 40.878 1.00 34.28 109 VAL A O 1
ATOM 845 N N . SER A 1 110 ? -20.751 10.078 39.805 1.00 32.91 110 SER A N 1
ATOM 846 C CA . SER A 1 110 ? -21.575 10.775 40.785 1.00 32.91 110 SER A CA 1
ATOM 847 C C . SER A 1 110 ? -22.995 10.218 40.713 1.00 32.91 110 SER A C 1
ATOM 849 O O . SER A 1 110 ? -23.852 10.696 39.967 1.00 32.91 110 SER A O 1
ATOM 851 N N . SER A 1 111 ? -23.256 9.180 41.503 1.00 30.58 111 SER A N 1
ATOM 852 C CA . SER A 1 111 ? -24.607 8.735 41.797 1.00 30.58 111 SER A CA 1
ATOM 853 C C . SER A 1 111 ? -25.315 9.849 42.571 1.00 30.58 111 SER A C 1
ATOM 855 O O . SER A 1 111 ? -25.097 10.029 43.771 1.00 30.58 111 SER A O 1
ATOM 857 N N . LYS A 1 112 ? -26.178 10.615 41.895 1.00 30.56 112 LYS A N 1
ATOM 858 C CA . LYS A 1 112 ? -27.136 11.515 42.550 1.00 30.56 112 LYS A CA 1
ATOM 859 C C . LYS A 1 112 ? -28.119 10.685 43.377 1.00 30.56 112 LYS A C 1
ATOM 861 O O . LYS A 1 112 ? -29.182 10.294 42.900 1.00 30.56 112 LYS A O 1
ATOM 866 N N . GLN A 1 113 ? -27.782 10.443 44.639 1.00 31.69 113 GLN A N 1
ATOM 867 C CA . GLN A 1 113 ? -28.703 9.877 45.612 1.00 31.69 113 GLN A CA 1
ATOM 868 C C . GLN A 1 113 ? -29.563 11.011 46.187 1.00 31.69 113 GLN A C 1
ATOM 870 O O . GLN A 1 113 ? -29.101 11.836 46.975 1.00 31.69 113 GLN A O 1
ATOM 875 N N . LYS A 1 114 ? -30.832 11.076 45.764 1.00 28.41 114 LYS A N 1
ATOM 876 C CA . LYS A 1 114 ? -31.854 11.902 46.420 1.00 28.41 114 LYS A CA 1
ATOM 877 C C . LYS A 1 114 ? -32.062 11.377 47.841 1.00 28.41 114 LYS A C 1
ATOM 879 O O . LYS A 1 114 ? -32.593 10.287 48.039 1.00 28.41 114 LYS A O 1
ATOM 884 N N . THR A 1 115 ? -31.659 12.168 48.826 1.00 27.09 115 THR A N 1
ATOM 885 C CA . THR A 1 115 ? -31.927 11.939 50.243 1.00 27.09 115 THR A CA 1
ATOM 886 C C . THR A 1 115 ? -33.360 12.361 50.567 1.00 27.09 115 THR A C 1
ATOM 888 O O . THR A 1 115 ? -33.661 13.544 50.704 1.00 27.09 115 THR A O 1
ATOM 891 N N . ASN A 1 116 ? -34.264 11.389 50.707 1.00 30.75 116 ASN A N 1
ATOM 892 C CA . ASN A 1 116 ? -35.540 11.611 51.386 1.00 30.75 116 ASN A CA 1
ATOM 893 C C . ASN A 1 116 ? -35.376 11.255 52.869 1.00 30.75 116 ASN A C 1
ATOM 895 O O . ASN A 1 116 ? -35.004 10.138 53.223 1.00 30.75 116 ASN A O 1
ATOM 899 N N . LYS A 1 117 ? -35.630 12.244 53.732 1.00 34.94 117 LYS A N 1
ATOM 900 C CA . LYS A 1 117 ? -35.688 12.111 55.192 1.00 34.94 117 LYS A CA 1
ATOM 901 C C . LYS A 1 117 ? -36.829 11.177 55.601 1.00 34.94 117 LYS A C 1
ATOM 903 O O . LYS A 1 117 ? -37.962 11.396 55.186 1.00 34.94 117 LYS A O 1
ATOM 908 N N . GLY A 1 118 ? -36.559 10.258 56.529 1.00 29.52 118 GLY A N 1
ATOM 909 C CA . GLY A 1 118 ? -37.609 9.639 57.337 1.00 29.52 118 GLY A CA 1
ATOM 910 C C . GLY A 1 118 ? -37.177 8.404 58.127 1.00 29.52 118 GLY A C 1
ATOM 911 O O . GLY A 1 118 ? -36.998 7.347 57.546 1.00 29.52 118 GLY A O 1
ATOM 912 N N . GLY A 1 119 ? -37.122 8.540 59.457 1.00 32.41 119 GLY A N 1
ATOM 913 C CA . GLY A 1 119 ? -37.557 7.487 60.388 1.00 32.41 119 GLY A CA 1
ATOM 914 C C . GLY A 1 119 ? -36.537 6.440 60.852 1.00 32.41 119 GLY A C 1
ATOM 915 O O . GLY A 1 119 ? -36.106 5.583 60.100 1.00 32.41 119 GLY A O 1
ATOM 916 N N . LYS A 1 120 ? -36.229 6.482 62.154 1.00 39.66 120 LYS A N 1
ATOM 917 C CA . LYS A 1 120 ? -35.459 5.502 62.942 1.00 39.66 120 LYS A CA 1
ATOM 918 C C . LYS A 1 120 ? -36.078 4.092 62.927 1.00 39.66 120 LYS A C 1
ATOM 920 O O . LYS A 1 120 ? -37.289 3.987 63.085 1.00 39.66 120 LYS A O 1
ATOM 925 N N . SER A 1 121 ? -35.222 3.059 62.945 1.00 36.38 121 SER A N 1
ATOM 926 C CA . SER A 1 121 ? -35.245 1.896 63.869 1.00 36.38 121 SER A CA 1
ATOM 927 C C . SER A 1 121 ? -34.815 0.588 63.183 1.00 36.38 121 SER A C 1
ATOM 929 O O . SER A 1 121 ? -35.484 0.128 62.266 1.00 36.38 121 SER A O 1
ATOM 931 N N . GLY A 1 122 ? -33.754 -0.047 63.699 1.00 36.03 122 GLY A N 1
ATOM 932 C CA . GLY A 1 122 ? -33.583 -1.504 63.636 1.00 36.03 122 GLY A CA 1
ATOM 933 C C . GLY A 1 122 ? -32.590 -2.069 62.612 1.00 36.03 122 GLY A C 1
ATOM 934 O O . GLY A 1 122 ? -32.889 -2.178 61.430 1.00 36.03 122 GLY A O 1
ATOM 935 N N . GLY A 1 123 ? -31.465 -2.584 63.123 1.00 38.47 123 GLY A N 1
ATOM 936 C CA . GLY A 1 123 ? -30.853 -3.811 62.600 1.00 38.47 123 GLY A CA 1
ATOM 937 C C . GLY A 1 123 ? -29.558 -3.654 61.804 1.00 38.47 123 GLY A C 1
ATOM 938 O O . GLY A 1 123 ? -29.550 -3.172 60.675 1.00 38.47 123 GLY A O 1
ATOM 939 N N . MET A 1 124 ? -28.473 -4.201 62.360 1.00 50.41 124 MET A N 1
ATOM 940 C CA . MET A 1 124 ? -27.155 -4.450 61.748 1.00 50.41 124 MET A CA 1
ATOM 941 C C . MET A 1 124 ? -27.200 -5.469 60.579 1.00 50.41 124 MET A C 1
ATOM 943 O O . MET A 1 124 ? -26.325 -6.315 60.448 1.00 50.41 124 MET A O 1
ATOM 947 N N . PHE A 1 125 ? -28.228 -5.407 59.727 1.00 50.28 125 PHE A N 1
ATOM 948 C CA . PHE A 1 125 ? -28.451 -6.305 58.585 1.00 50.28 125 PHE A CA 1
ATOM 949 C C . PHE A 1 125 ? -28.518 -5.562 57.233 1.00 50.28 125 PHE A C 1
ATOM 951 O O . PHE A 1 125 ? -28.641 -6.188 56.185 1.00 50.28 125 PHE A O 1
ATOM 958 N N . SER A 1 126 ? -28.394 -4.227 57.230 1.00 48.03 126 SER A N 1
ATOM 959 C CA . SER A 1 126 ? -28.382 -3.409 56.000 1.00 48.03 126 SER A CA 1
ATOM 960 C C . SER A 1 126 ? -27.001 -3.348 55.318 1.00 48.03 126 SER A C 1
ATOM 962 O O . SER A 1 126 ? -26.912 -3.155 54.109 1.00 48.03 126 SER A O 1
ATOM 964 N N . MET A 1 127 ? -25.908 -3.592 56.055 1.00 48.50 127 MET A N 1
ATOM 965 C CA . MET A 1 127 ? -24.542 -3.505 55.507 1.00 48.50 127 MET A CA 1
ATOM 966 C C . MET A 1 127 ? -24.139 -4.681 54.599 1.00 48.50 127 MET A C 1
ATOM 968 O O . MET A 1 127 ? -23.204 -4.539 53.820 1.00 48.50 127 MET A O 1
ATOM 972 N N . PHE A 1 128 ? -24.862 -5.807 54.624 1.00 45.59 128 PHE A N 1
ATOM 973 C CA . PHE A 1 128 ? -24.547 -6.986 53.799 1.00 45.59 128 PHE A CA 1
ATOM 974 C C . PHE A 1 128 ? -25.403 -7.132 52.530 1.00 45.59 128 PHE A C 1
ATOM 976 O O . PHE A 1 128 ? -25.184 -8.053 51.748 1.00 45.59 128 PHE A O 1
ATOM 983 N N . ARG A 1 129 ? -26.342 -6.212 52.262 1.00 47.62 129 ARG A N 1
ATOM 984 C CA . ARG A 1 129 ? -27.172 -6.259 51.041 1.00 47.62 129 ARG A CA 1
ATOM 985 C C . ARG A 1 129 ? -26.514 -5.598 49.820 1.00 47.62 129 ARG A C 1
ATOM 987 O O . ARG A 1 129 ? -27.008 -5.752 48.711 1.00 47.62 129 ARG A O 1
ATOM 994 N N . GLY A 1 130 ? -25.400 -4.889 50.010 1.00 48.09 130 GLY A N 1
ATOM 995 C CA . GLY A 1 130 ? -24.671 -4.205 48.933 1.00 4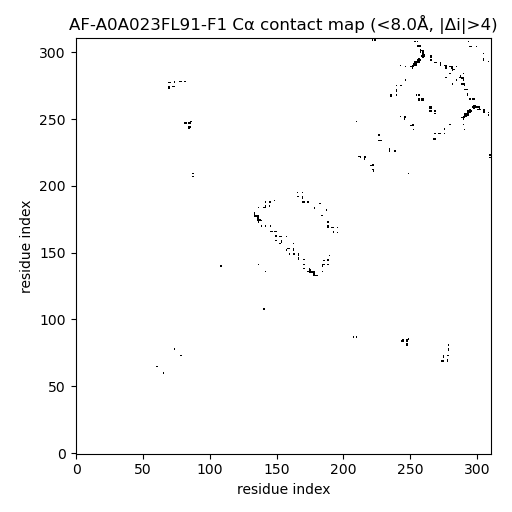8.09 130 GLY A CA 1
ATOM 996 C C . GLY A 1 130 ? -23.634 -5.058 48.195 1.00 48.09 130 GLY A C 1
ATOM 997 O O . GLY A 1 130 ? -23.039 -4.569 47.244 1.00 48.09 130 GLY A O 1
ATOM 998 N N . LEU A 1 131 ? -23.401 -6.306 48.623 1.00 48.25 131 LEU A N 1
ATOM 999 C CA . LEU A 1 131 ? -22.280 -7.138 48.153 1.00 48.25 131 LEU A CA 1
ATOM 1000 C C . LEU A 1 131 ? -22.681 -8.372 47.332 1.00 48.25 131 LEU A C 1
ATOM 1002 O O . LEU A 1 131 ? -21.816 -9.125 46.899 1.00 48.25 131 LEU A O 1
ATOM 1006 N N . VAL A 1 132 ? -23.972 -8.575 47.069 1.00 49.62 132 VAL A N 1
ATOM 1007 C CA . VAL A 1 132 ? -24.457 -9.661 46.202 1.00 49.62 132 VAL A CA 1
ATOM 1008 C C . VAL A 1 132 ? -25.411 -9.059 45.186 1.00 49.62 132 VAL A C 1
ATOM 1010 O O . VAL A 1 132 ? -26.628 -9.061 45.337 1.00 49.62 132 VAL A O 1
ATOM 1013 N N . GLY A 1 133 ? -24.827 -8.446 44.172 1.00 48.78 133 GLY A N 1
ATOM 1014 C CA . GLY A 1 133 ? -25.565 -7.783 43.113 1.00 48.78 133 GLY A CA 1
ATOM 1015 C C . GLY A 1 133 ? -24.568 -7.376 42.064 1.00 48.78 133 GLY A C 1
ATOM 1016 O O . GLY A 1 133 ? -24.105 -6.244 42.038 1.00 48.78 133 GLY A O 1
ATOM 1017 N N . SER A 1 134 ? -24.172 -8.355 41.273 1.00 57.81 134 SER A N 1
ATOM 1018 C CA . SER A 1 134 ? -23.299 -8.213 40.130 1.00 57.81 134 SER A CA 1
ATOM 1019 C C . SER A 1 134 ? -23.907 -7.162 39.182 1.00 57.81 134 SER A C 1
ATOM 1021 O O . SER A 1 134 ? -24.829 -7.461 38.421 1.00 57.81 134 SER A O 1
ATOM 1023 N N . LYS A 1 135 ? -23.495 -5.896 39.352 1.00 67.75 135 LYS A N 1
ATOM 1024 C CA . LYS A 1 135 ? -24.141 -4.728 38.741 1.00 67.75 135 LYS A CA 1
ATOM 1025 C C . LYS A 1 135 ? -24.031 -4.869 37.225 1.00 67.75 135 LYS A C 1
ATOM 1027 O O . LYS A 1 135 ? -22.929 -4.943 36.682 1.00 67.75 135 LYS A O 1
ATOM 1032 N N . SER A 1 136 ? -25.179 -4.961 36.561 1.00 78.12 136 SER A N 1
ATOM 1033 C CA . SER A 1 136 ? -25.250 -4.952 35.104 1.00 78.12 136 SER A CA 1
ATOM 1034 C C . SER A 1 136 ? -24.863 -3.571 34.592 1.00 78.12 136 SER A C 1
ATOM 1036 O O . SER A 1 136 ? -25.319 -2.563 35.138 1.00 78.12 136 SER A O 1
ATOM 1038 N N . ILE A 1 137 ? -24.052 -3.524 33.544 1.00 82.06 137 ILE A N 1
ATOM 1039 C CA . ILE A 1 137 ? -23.672 -2.275 32.891 1.00 82.06 137 ILE A CA 1
ATOM 1040 C C . ILE A 1 137 ? -24.877 -1.742 32.109 1.00 82.06 137 ILE A C 1
ATOM 1042 O O . ILE A 1 137 ? -25.428 -2.455 31.266 1.00 82.06 137 ILE A O 1
ATOM 1046 N N . THR A 1 138 ? -25.283 -0.500 32.377 1.00 86.56 138 THR A N 1
ATOM 1047 C CA . THR A 1 138 ? -26.316 0.194 31.593 1.00 86.56 138 THR A CA 1
ATOM 1048 C C . THR A 1 138 ? -25.685 1.159 30.593 1.00 86.56 138 THR A C 1
ATOM 1050 O O . THR A 1 138 ? -24.520 1.547 30.730 1.00 86.56 138 THR A O 1
ATOM 1053 N N . ALA A 1 139 ? -26.450 1.558 29.578 1.00 86.62 139 ALA A N 1
ATOM 1054 C CA . ALA A 1 139 ? -25.998 2.526 28.585 1.00 86.62 139 ALA A CA 1
ATOM 1055 C C . ALA A 1 139 ? -25.622 3.881 29.218 1.00 86.62 139 ALA A C 1
ATOM 1057 O O . ALA A 1 139 ? -24.631 4.494 28.817 1.00 86.62 139 ALA A O 1
ATOM 1058 N N . GLU A 1 140 ? -26.354 4.325 30.246 1.00 87.56 140 GLU A N 1
ATOM 1059 C CA . GLU A 1 140 ? -26.080 5.595 30.928 1.00 87.56 140 GLU A CA 1
ATOM 1060 C C . GLU A 1 140 ? -24.756 5.576 31.701 1.00 87.56 140 GLU A C 1
ATOM 1062 O O . GLU A 1 140 ? -24.049 6.583 31.723 1.00 87.56 140 GLU A O 1
ATOM 1067 N N . ASP A 1 141 ? -24.399 4.432 32.296 1.00 86.50 141 ASP A N 1
ATOM 1068 C CA . ASP A 1 141 ? -23.137 4.263 33.026 1.00 86.50 141 ASP A CA 1
ATOM 1069 C C . ASP A 1 141 ? -21.922 4.300 32.069 1.00 86.50 141 ASP A C 1
ATOM 1071 O O . ASP A 1 141 ? -20.843 4.757 32.452 1.00 86.50 141 ASP A O 1
ATOM 1075 N N . MET A 1 142 ? -22.084 3.845 30.818 1.00 89.75 142 MET A N 1
ATOM 1076 C CA . MET A 1 142 ? -21.005 3.804 29.815 1.00 89.75 142 MET A CA 1
ATOM 1077 C C . MET A 1 142 ? -20.843 5.093 29.013 1.00 89.75 142 MET A C 1
ATOM 1079 O O . MET A 1 142 ? -19.724 5.392 28.593 1.00 89.75 142 MET A O 1
ATOM 1083 N N . ALA A 1 143 ? -21.925 5.845 28.791 1.00 90.62 143 ALA A N 1
ATOM 1084 C CA . ALA A 1 143 ? -21.939 7.043 27.952 1.00 90.62 143 ALA A CA 1
ATOM 1085 C C . ALA A 1 143 ? -20.753 8.008 28.189 1.00 90.62 143 ALA A C 1
ATOM 1087 O O . ALA A 1 143 ? -20.036 8.288 27.227 1.00 90.62 143 ALA A O 1
ATOM 1088 N N . PRO A 1 144 ? -20.441 8.450 29.429 1.00 92.56 144 PRO A N 1
ATOM 1089 C CA . PRO A 1 144 ? -19.341 9.394 29.646 1.00 92.56 144 PRO A CA 1
ATOM 1090 C C . PRO A 1 144 ? -17.962 8.803 29.321 1.00 92.56 144 PRO A C 1
ATOM 1092 O O . PRO A 1 144 ? -17.055 9.533 28.925 1.00 92.56 144 PRO A O 1
ATOM 1095 N N . VAL A 1 145 ? -17.786 7.489 29.488 1.00 93.06 145 VAL A N 1
ATOM 1096 C CA . VAL A 1 145 ? -16.530 6.801 29.156 1.00 93.06 145 VAL A CA 1
ATOM 1097 C C . VAL A 1 145 ? -16.395 6.661 27.641 1.00 93.06 145 VAL A C 1
ATOM 1099 O O . VAL A 1 145 ? -15.336 6.954 27.089 1.00 93.06 145 VAL A O 1
ATOM 1102 N N . LEU A 1 146 ? -17.465 6.236 26.965 1.00 93.19 146 LEU A N 1
ATOM 1103 C CA . LEU A 1 146 ? -17.490 6.078 25.511 1.00 93.19 146 LEU A CA 1
ATOM 1104 C C . LEU A 1 146 ? -17.274 7.413 24.793 1.00 93.19 146 LEU A C 1
ATOM 1106 O O . LEU A 1 146 ? -16.515 7.444 23.828 1.00 93.19 146 LEU A O 1
ATOM 1110 N N . ASP A 1 147 ? -17.856 8.507 25.290 1.00 94.81 147 ASP A N 1
ATOM 1111 C CA . ASP A 1 147 ? -17.639 9.850 24.742 1.00 94.81 147 ASP A CA 1
ATOM 1112 C C . ASP A 1 147 ? -16.170 10.283 24.860 1.00 94.81 147 ASP A C 1
ATOM 1114 O O . ASP A 1 147 ? -15.569 10.696 23.867 1.00 94.81 147 ASP A O 1
ATOM 1118 N N . LYS A 1 148 ? -15.5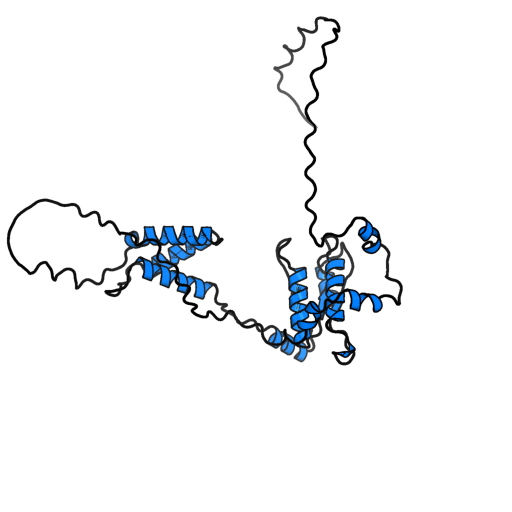51 10.111 26.040 1.00 94.94 148 LYS A N 1
ATOM 1119 C CA . LYS A 1 148 ? -14.119 10.404 26.231 1.00 94.94 148 LYS A CA 1
ATOM 1120 C C . LYS A 1 148 ? -13.235 9.563 25.306 1.00 94.94 148 LYS A C 1
ATOM 1122 O O . LYS A 1 148 ? -12.289 10.083 24.718 1.00 94.94 148 LYS A O 1
ATOM 1127 N N . LEU A 1 149 ? -13.533 8.269 25.160 1.00 94.38 149 LEU A N 1
ATOM 1128 C CA . LEU A 1 149 ? -12.769 7.372 24.288 1.00 94.38 149 LEU A CA 1
ATOM 1129 C C . LEU A 1 149 ? -12.947 7.720 22.808 1.00 94.38 149 LEU A C 1
ATOM 1131 O O . LEU A 1 149 ? -11.966 7.698 22.066 1.00 94.38 149 LEU A O 1
ATOM 1135 N N . ARG A 1 150 ? -14.157 8.089 22.378 1.00 95.81 150 ARG A N 1
ATOM 1136 C CA . ARG A 1 150 ? -14.413 8.583 21.021 1.00 95.81 150 ARG A CA 1
ATOM 1137 C C . ARG A 1 150 ? -13.556 9.809 20.733 1.00 95.81 150 ARG A C 1
ATOM 1139 O O . ARG A 1 150 ? -12.855 9.838 19.722 1.00 95.81 150 ARG A O 1
ATOM 1146 N N . ASP A 1 151 ? -13.593 10.798 21.618 1.00 96.25 151 ASP A N 1
ATOM 1147 C CA . ASP A 1 151 ? -12.848 12.043 21.438 1.00 96.25 151 ASP A CA 1
ATOM 1148 C C . ASP A 1 151 ? -11.332 11.775 21.443 1.00 96.25 151 ASP A C 1
ATOM 1150 O O . ASP A 1 151 ? -10.600 12.347 20.633 1.00 96.25 151 ASP A O 1
ATOM 1154 N N . HIS A 1 152 ? -10.866 10.822 22.260 1.00 95.94 152 HIS A N 1
ATOM 1155 C CA . HIS A 1 152 ? -9.480 10.356 22.250 1.00 95.94 152 HIS A CA 1
ATOM 1156 C C . HIS A 1 152 ? -9.088 9.687 20.919 1.00 95.94 152 HIS A C 1
ATOM 1158 O O . HIS A 1 152 ? -8.032 9.998 20.366 1.00 95.94 152 HIS A O 1
ATOM 1164 N N . LEU A 1 153 ? -9.932 8.817 20.351 1.00 96.12 153 LEU A N 1
ATOM 1165 C CA . LEU A 1 153 ? -9.687 8.207 19.036 1.00 96.12 153 LEU A CA 1
ATOM 1166 C C . LEU A 1 153 ? -9.607 9.270 17.931 1.00 96.12 153 LEU A C 1
ATOM 1168 O O . LEU A 1 153 ? -8.707 9.223 17.090 1.00 96.12 153 LEU A O 1
ATOM 1172 N N . ILE A 1 154 ? -10.505 10.256 17.960 1.00 96.06 154 ILE A N 1
ATOM 1173 C CA . ILE A 1 154 ? -10.505 11.374 17.008 1.00 96.06 154 ILE A CA 1
ATOM 1174 C C . ILE A 1 154 ? -9.222 12.200 17.149 1.00 96.06 154 ILE A C 1
ATOM 1176 O O . ILE A 1 154 ? -8.570 12.503 16.148 1.00 96.06 154 ILE A O 1
ATOM 1180 N N . ALA A 1 155 ? -8.807 12.508 18.381 1.00 96.81 155 ALA A N 1
ATOM 1181 C CA . ALA A 1 155 ? -7.550 13.203 18.652 1.00 96.81 155 ALA A CA 1
ATOM 1182 C C . ALA A 1 155 ? -6.323 12.417 18.147 1.00 96.81 155 ALA A C 1
ATOM 1184 O O . ALA A 1 155 ? -5.329 13.016 17.736 1.00 96.81 155 ALA A O 1
ATOM 1185 N N . LYS A 1 156 ? -6.408 11.081 18.108 1.00 96.94 156 LYS A N 1
ATOM 1186 C CA . LYS A 1 156 ? -5.403 10.171 17.531 1.00 96.94 156 LYS A CA 1
ATOM 1187 C C . LYS A 1 156 ? -5.596 9.914 16.026 1.00 96.94 156 LYS A C 1
ATOM 1189 O O . LYS A 1 156 ? -5.063 8.941 15.500 1.00 96.94 156 LYS A O 1
ATOM 1194 N N . ASN A 1 157 ? -6.296 10.804 15.317 1.00 96.94 157 ASN A N 1
ATOM 1195 C CA . ASN A 1 157 ? -6.472 10.781 13.859 1.00 96.94 157 ASN A CA 1
ATOM 1196 C C . ASN A 1 157 ? -7.306 9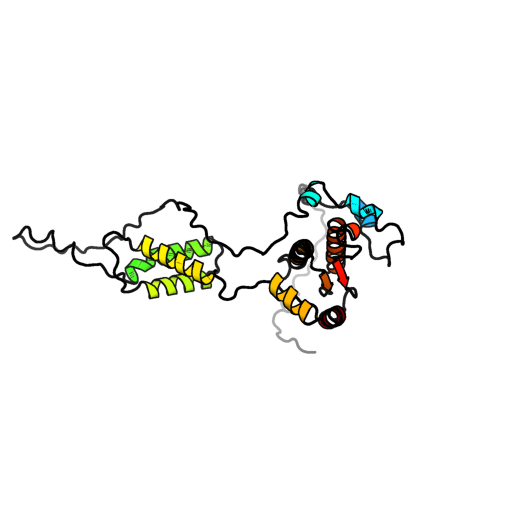.596 13.324 1.00 96.94 157 ASN A C 1
ATOM 1198 O O . ASN A 1 157 ? -7.181 9.209 12.160 1.00 96.94 157 ASN A O 1
ATOM 1202 N N . VAL A 1 158 ? -8.189 9.029 14.147 1.00 96.69 158 VAL A N 1
ATOM 1203 C CA . VAL A 1 158 ? -9.246 8.131 13.664 1.00 96.69 158 VAL A CA 1
ATOM 1204 C C . VAL A 1 158 ? -10.391 8.976 13.106 1.00 96.69 158 VAL A C 1
ATOM 1206 O O . VAL A 1 158 ? -10.773 9.992 13.685 1.00 96.69 158 VAL A O 1
ATOM 1209 N N . ALA A 1 159 ? -10.959 8.565 11.970 1.00 95.94 159 ALA A N 1
ATOM 1210 C CA . ALA A 1 159 ? -12.108 9.251 11.387 1.00 95.94 159 ALA A CA 1
ATOM 1211 C C . ALA A 1 159 ? -13.284 9.284 12.379 1.00 95.94 159 ALA A C 1
ATOM 1213 O O . ALA A 1 159 ? -13.606 8.270 12.999 1.00 95.94 159 ALA A O 1
ATOM 1214 N N . ALA A 1 160 ? -13.935 10.443 12.520 1.00 96.06 160 ALA A N 1
ATOM 1215 C CA . ALA A 1 160 ? -14.975 10.648 13.530 1.00 96.06 160 ALA A CA 1
ATOM 1216 C C . ALA A 1 160 ? -16.150 9.669 13.397 1.00 96.06 160 ALA A C 1
ATOM 1218 O O . ALA A 1 160 ? -16.660 9.172 14.399 1.00 96.06 160 ALA A O 1
ATOM 1219 N N . ASP A 1 161 ? -16.545 9.335 12.168 1.00 96.19 161 ASP A N 1
ATOM 1220 C CA . ASP A 1 161 ? -17.606 8.363 11.915 1.00 96.19 161 ASP A CA 1
ATOM 1221 C C . ASP A 1 161 ? -17.185 6.931 12.288 1.00 96.19 161 ASP A C 1
ATOM 1223 O O . ASP A 1 161 ? -18.006 6.159 12.782 1.00 96.19 161 ASP A O 1
ATOM 1227 N N . VAL A 1 162 ? -15.913 6.576 12.082 1.00 95.56 162 VAL A N 1
ATOM 1228 C CA . VAL A 1 162 ? -15.346 5.279 12.478 1.00 95.56 162 VAL A CA 1
ATOM 1229 C C . VAL A 1 162 ? -15.250 5.182 13.997 1.00 95.56 162 VAL A C 1
ATOM 1231 O O . VAL A 1 162 ? -15.671 4.174 14.559 1.00 95.56 162 VAL A O 1
ATOM 1234 N N . ALA A 1 163 ? -14.760 6.232 14.662 1.00 96.00 163 ALA A N 1
ATOM 1235 C CA . ALA A 1 163 ? -14.691 6.299 16.120 1.00 96.00 163 ALA A CA 1
ATOM 1236 C C . ALA A 1 163 ? -16.085 6.154 16.751 1.00 96.00 163 ALA A C 1
ATOM 1238 O O . ALA A 1 163 ? -16.260 5.347 17.661 1.00 96.00 163 ALA A O 1
ATOM 1239 N N . GLN A 1 164 ? -17.093 6.856 16.215 1.00 95.69 164 GLN A N 1
ATOM 1240 C CA . GLN A 1 164 ? -18.478 6.736 16.674 1.00 95.69 164 GLN A CA 1
ATOM 1241 C C . GLN A 1 164 ? -19.010 5.305 16.510 1.00 95.69 164 GLN A C 1
ATOM 1243 O O . GLN A 1 164 ? -19.450 4.706 17.487 1.00 95.69 164 GLN A O 1
ATOM 1248 N N . LYS A 1 165 ? -18.900 4.717 15.309 1.00 95.44 165 LYS A N 1
ATOM 1249 C CA . LYS A 1 165 ? -19.357 3.338 15.042 1.00 95.44 165 LYS A CA 1
ATOM 1250 C C . LYS A 1 165 ? -18.697 2.317 15.968 1.00 95.44 165 LYS A C 1
ATOM 1252 O O . LYS A 1 165 ? -19.334 1.347 16.375 1.00 95.44 165 LYS A O 1
ATOM 1257 N N . LEU A 1 166 ? -17.418 2.518 16.278 1.00 94.81 166 LEU A N 1
ATOM 1258 C CA . LEU A 1 166 ? -16.665 1.638 17.159 1.00 94.81 166 LEU A CA 1
ATOM 1259 C C . LEU A 1 166 ? -17.167 1.742 18.607 1.00 94.81 166 LEU A C 1
ATOM 1261 O O . LEU A 1 166 ? -17.447 0.714 19.223 1.00 94.81 166 LEU A O 1
ATOM 1265 N N . CYS A 1 167 ? -17.357 2.959 19.121 1.00 95.06 167 CYS A N 1
ATOM 1266 C CA . CYS A 1 167 ? -17.927 3.194 20.449 1.00 95.06 167 CYS A CA 1
ATOM 1267 C C . CYS A 1 167 ? -19.366 2.667 20.570 1.00 95.06 167 CYS A C 1
ATOM 1269 O O . CYS A 1 167 ? -19.676 2.002 21.559 1.00 95.06 167 CYS A O 1
ATOM 1271 N N . ASP A 1 168 ? -20.210 2.869 19.555 1.00 94.56 168 ASP A N 1
ATOM 1272 C CA . ASP A 1 168 ? -21.581 2.340 19.517 1.00 94.56 168 ASP A CA 1
ATOM 1273 C C . ASP A 1 168 ? -21.583 0.804 19.556 1.00 94.56 168 ASP A C 1
ATOM 1275 O O . ASP A 1 168 ? -22.331 0.186 20.318 1.00 94.56 168 ASP A O 1
ATOM 1279 N N . SER A 1 169 ? -20.693 0.168 18.782 1.00 94.12 169 SER A N 1
ATOM 1280 C CA . SER A 1 169 ? -20.541 -1.290 18.774 1.00 94.12 169 SER A CA 1
ATOM 1281 C C . SER A 1 169 ? -20.056 -1.837 20.120 1.00 94.12 169 SER A C 1
ATOM 1283 O O . SER A 1 169 ? -20.463 -2.934 20.508 1.00 94.12 169 SER A O 1
ATOM 1285 N N . VAL A 1 170 ? -19.178 -1.114 20.821 1.00 94.25 170 VAL A N 1
ATOM 1286 C CA . VAL A 1 170 ? -18.706 -1.496 22.161 1.00 94.25 170 VAL A CA 1
ATOM 1287 C C . VAL A 1 170 ? -19.824 -1.332 23.189 1.00 94.25 170 VAL A C 1
ATOM 1289 O O . VAL A 1 170 ? -20.050 -2.254 23.973 1.00 94.25 170 VAL A O 1
ATOM 1292 N 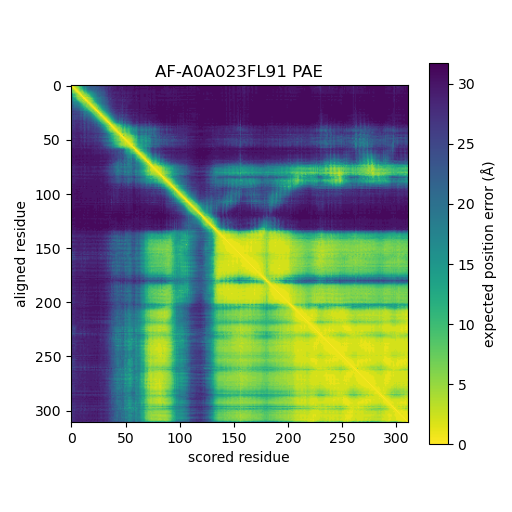N . GLY A 1 171 ? -20.565 -0.220 23.143 1.00 92.88 171 GLY A N 1
ATOM 1293 C CA . GLY A 1 171 ? -21.723 0.022 24.005 1.00 92.88 171 GLY A CA 1
ATOM 1294 C C . GLY A 1 171 ? -22.766 -1.088 23.883 1.00 92.88 171 GLY A C 1
ATOM 1295 O O . GLY A 1 171 ? -23.117 -1.710 24.883 1.00 92.88 171 GLY A O 1
ATOM 1296 N N . ALA A 1 172 ? -23.157 -1.439 22.655 1.00 92.88 172 ALA A N 1
ATOM 1297 C CA . ALA A 1 172 ? -24.110 -2.522 22.401 1.00 92.88 172 ALA A CA 1
ATOM 1298 C C . ALA A 1 172 ? -23.607 -3.907 22.862 1.00 92.88 172 ALA A C 1
ATOM 1300 O O . ALA A 1 172 ? -24.401 -4.758 23.258 1.00 92.88 172 ALA A O 1
ATOM 1301 N N . ARG A 1 173 ? -22.290 -4.164 22.821 1.00 90.31 173 ARG A N 1
ATOM 1302 C CA . ARG A 1 173 ? -21.691 -5.441 23.267 1.00 90.31 173 ARG A CA 1
ATOM 1303 C C . ARG A 1 173 ? -21.652 -5.581 24.794 1.00 90.31 173 ARG A C 1
ATOM 1305 O O . ARG A 1 173 ? -21.626 -6.711 25.300 1.00 90.31 173 ARG A O 1
ATOM 1312 N N . LEU A 1 174 ? -21.570 -4.458 25.503 1.00 89.94 174 LEU A N 1
ATOM 1313 C CA . LEU A 1 174 ? -21.416 -4.395 26.957 1.00 89.94 174 LEU A CA 1
ATOM 1314 C C . LEU A 1 174 ? -22.725 -4.136 27.701 1.00 89.94 174 LEU A C 1
ATOM 1316 O O . LEU A 1 174 ? -22.811 -4.468 28.883 1.00 89.94 174 LEU A O 1
ATOM 1320 N N . GLU A 1 175 ? -23.740 -3.595 27.034 1.00 89.69 175 GLU A N 1
ATOM 1321 C CA . GLU A 1 175 ? -25.054 -3.368 27.628 1.00 89.69 175 GLU A CA 1
ATOM 1322 C C . GLU A 1 175 ? -25.651 -4.674 28.180 1.00 89.69 175 GLU A C 1
ATOM 1324 O O . GLU A 1 175 ? -25.689 -5.710 27.513 1.00 89.69 175 GLU A O 1
ATOM 1329 N N . GLY A 1 176 ? -26.067 -4.647 29.448 1.00 83.06 176 GLY A N 1
ATOM 1330 C CA . GLY A 1 176 ? -26.621 -5.810 30.141 1.00 83.06 176 GLY A CA 1
ATOM 1331 C C . GLY A 1 176 ? -25.586 -6.853 30.581 1.00 83.06 176 GLY A C 1
ATOM 1332 O O . GLY A 1 176 ? -25.959 -7.811 31.265 1.00 83.06 176 GLY A O 1
ATOM 1333 N N . ARG A 1 177 ? -24.290 -6.683 30.266 1.00 84.25 177 ARG A N 1
ATOM 1334 C CA . ARG A 1 177 ? -23.246 -7.550 30.828 1.00 84.25 177 ARG A CA 1
ATOM 1335 C C . ARG A 1 177 ? -23.066 -7.285 32.309 1.00 84.25 177 ARG A C 1
ATOM 1337 O O . ARG A 1 177 ? -23.138 -6.159 32.791 1.00 84.25 177 ARG A O 1
ATOM 1344 N N . VAL A 1 178 ? -22.785 -8.363 33.018 1.00 80.19 178 VAL A N 1
ATOM 1345 C CA . VAL A 1 178 ? -22.512 -8.351 34.443 1.00 80.19 178 VAL A CA 1
ATOM 1346 C C . VAL A 1 178 ? -21.007 -8.224 34.654 1.00 80.19 178 VAL A C 1
ATOM 1348 O O . VAL A 1 178 ? -20.243 -9.044 34.145 1.00 80.19 178 VAL A O 1
ATOM 1351 N N . LEU A 1 179 ? -20.586 -7.200 35.396 1.00 77.81 179 LEU A N 1
ATOM 1352 C CA . LEU A 1 179 ? -19.182 -7.014 35.762 1.00 77.81 179 LEU A CA 1
ATOM 1353 C C . LEU A 1 179 ? -18.765 -7.970 36.883 1.00 77.81 179 LEU A C 1
ATOM 1355 O O . LEU A 1 179 ? -19.556 -8.292 37.775 1.00 77.81 179 LEU A O 1
ATOM 1359 N N . GLY A 1 180 ? -17.499 -8.393 36.849 1.00 71.38 180 GLY A N 1
ATOM 1360 C CA . GLY A 1 180 ? -16.874 -9.082 37.971 1.00 71.38 180 GLY A CA 1
ATOM 1361 C C . GLY A 1 180 ? -16.726 -8.138 39.165 1.00 71.38 180 GLY A C 1
ATOM 1362 O O . GLY A 1 180 ? -16.617 -6.924 38.999 1.00 71.38 180 GLY A O 1
ATOM 1363 N N . SER A 1 181 ? -16.695 -8.685 40.382 1.00 66.06 181 SER A N 1
ATOM 1364 C CA . SER A 1 181 ? -16.692 -7.895 41.626 1.00 66.06 181 SER A CA 1
ATOM 1365 C C . SER A 1 181 ? -15.540 -6.886 41.759 1.00 66.06 181 SER A C 1
ATOM 1367 O O . SER A 1 181 ? -15.650 -5.974 42.569 1.00 66.06 181 SER A O 1
ATOM 1369 N N . PHE A 1 182 ? -14.466 -7.026 40.972 1.00 66.94 182 PHE A N 1
ATOM 1370 C CA . PHE A 1 182 ? -13.279 -6.161 41.005 1.00 66.94 182 PHE A CA 1
ATOM 1371 C C . PHE A 1 182 ? -13.025 -5.387 39.698 1.00 66.94 182 PHE A C 1
ATOM 1373 O O . PHE A 1 182 ? -12.012 -4.706 39.584 1.00 66.94 182 PHE A O 1
ATOM 1380 N N . THR A 1 183 ? -13.912 -5.472 38.699 1.00 73.75 183 THR A N 1
ATOM 1381 C CA . THR A 1 183 ? -13.709 -4.819 37.392 1.00 73.75 183 THR A CA 1
ATOM 1382 C C . THR A 1 183 ? -14.568 -3.565 37.258 1.00 73.75 183 THR A C 1
ATOM 1384 O O . THR A 1 183 ? -15.793 -3.645 37.347 1.00 73.75 183 THR A O 1
ATOM 1387 N N . GLY A 1 184 ? -13.938 -2.415 37.007 1.00 83.38 184 GLY A N 1
ATOM 1388 C CA . GLY A 1 184 ? -14.630 -1.154 36.737 1.00 83.38 184 GLY A CA 1
ATOM 1389 C C . GLY A 1 184 ? -15.297 -1.105 35.354 1.00 83.38 184 GLY A C 1
ATOM 1390 O O . GLY A 1 184 ? -14.903 -1.806 34.419 1.00 83.38 184 GLY A O 1
ATOM 1391 N N . VAL A 1 185 ? -16.301 -0.231 35.204 1.00 84.38 185 VAL A N 1
ATOM 1392 C CA . VAL A 1 185 ? -16.962 0.028 33.906 1.00 84.38 185 VAL A CA 1
ATOM 1393 C C . VAL A 1 185 ? -15.948 0.576 32.902 1.00 84.38 185 VAL A C 1
ATOM 1395 O O . VAL A 1 185 ? -15.867 0.084 31.781 1.00 84.38 185 VAL A O 1
ATOM 1398 N N . ALA A 1 186 ? -15.128 1.548 33.315 1.00 87.19 186 ALA A N 1
ATOM 1399 C CA . ALA A 1 186 ? -14.161 2.196 32.435 1.00 87.19 186 ALA A CA 1
ATOM 1400 C C . ALA A 1 186 ? -13.103 1.224 31.891 1.00 87.19 186 ALA A C 1
ATOM 1402 O O . ALA A 1 186 ? -12.861 1.199 30.684 1.00 87.19 186 ALA A O 1
ATOM 1403 N N . SER A 1 187 ? -12.528 0.379 32.753 1.00 88.69 187 SER A N 1
ATOM 1404 C CA . SER A 1 187 ? -11.544 -0.626 32.337 1.00 88.69 187 SER A CA 1
ATOM 1405 C C . SER A 1 187 ? -12.159 -1.680 31.416 1.00 88.69 187 SER A C 1
ATOM 1407 O O . SER A 1 187 ? -11.556 -2.037 30.408 1.00 88.69 187 SER A O 1
ATOM 1409 N N . THR A 1 188 ? -13.396 -2.106 31.685 1.00 88.94 188 THR A N 1
ATOM 1410 C CA . THR A 1 188 ? -14.113 -3.068 30.832 1.00 88.94 188 THR A CA 1
ATOM 1411 C C . THR A 1 188 ? -14.428 -2.493 29.450 1.00 88.94 188 THR A C 1
ATOM 1413 O O . THR A 1 188 ? -14.229 -3.171 28.437 1.00 88.94 188 THR A O 1
ATOM 1416 N N . VAL A 1 189 ? -14.885 -1.238 29.386 1.00 90.88 189 VAL A N 1
ATOM 1417 C CA . VAL A 1 189 ? -15.133 -0.525 28.122 1.00 90.88 189 VAL A CA 1
ATOM 1418 C C . VAL A 1 189 ? -13.831 -0.361 27.338 1.00 90.88 189 VAL A C 1
ATOM 1420 O O . VAL A 1 189 ? -13.804 -0.674 26.147 1.00 90.88 189 VAL A O 1
ATOM 1423 N N . ARG A 1 190 ? -12.743 0.057 27.999 1.00 91.12 190 ARG A N 1
ATOM 1424 C CA . ARG A 1 190 ? -11.419 0.215 27.378 1.00 91.12 190 ARG A CA 1
ATOM 1425 C C . ARG A 1 190 ? -10.900 -1.110 26.814 1.00 91.12 190 ARG A C 1
ATOM 1427 O O . ARG A 1 190 ? -10.547 -1.151 25.641 1.00 91.12 190 ARG A O 1
ATOM 1434 N N . ALA A 1 191 ? -10.916 -2.188 27.598 1.00 91.44 191 ALA A N 1
ATOM 1435 C CA . ALA A 1 191 ? -10.473 -3.510 27.148 1.00 91.44 191 ALA A CA 1
ATOM 1436 C C . ALA A 1 191 ? -11.290 -4.004 25.942 1.00 91.44 191 ALA A C 1
ATOM 1438 O O . ALA A 1 191 ? -10.737 -4.420 24.929 1.00 91.44 191 ALA A O 1
ATOM 1439 N N . THR A 1 192 ? -12.615 -3.852 25.995 1.00 91.62 192 THR A N 1
ATOM 1440 C CA . THR A 1 192 ? -13.500 -4.265 24.893 1.00 91.62 192 THR A CA 1
ATOM 1441 C C . THR A 1 192 ? -13.275 -3.439 23.623 1.00 91.62 192 THR A C 1
ATOM 1443 O O . THR A 1 192 ? -13.412 -3.962 22.515 1.00 91.62 192 THR A O 1
ATOM 1446 N N . LEU A 1 193 ? -12.935 -2.155 23.768 1.00 93.38 193 LEU A N 1
ATOM 1447 C CA . LEU A 1 193 ? -12.565 -1.284 22.656 1.00 93.38 193 LEU A CA 1
ATOM 1448 C C . LEU A 1 193 ? -11.235 -1.711 22.023 1.00 93.38 193 LEU A C 1
ATOM 1450 O O . LEU A 1 193 ? -11.148 -1.762 20.797 1.00 93.38 193 LEU A O 1
ATOM 1454 N N . VAL A 1 194 ? -10.231 -2.049 22.838 1.00 93.19 194 VAL A N 1
ATOM 1455 C CA . VAL A 1 194 ? -8.942 -2.576 22.360 1.00 93.19 194 VAL A CA 1
ATOM 1456 C C . VAL A 1 194 ? -9.153 -3.873 21.581 1.00 93.19 194 VAL A C 1
ATOM 1458 O O . VAL A 1 194 ? -8.703 -3.962 20.442 1.00 93.19 194 VAL A O 1
ATOM 1461 N N . ASP A 1 195 ? -9.931 -4.819 22.111 1.00 91.50 195 ASP A N 1
ATOM 1462 C CA . ASP A 1 195 ? -10.276 -6.057 21.399 1.00 91.50 195 ASP A CA 1
ATOM 1463 C C . ASP A 1 195 ? -10.927 -5.774 20.037 1.00 91.50 195 ASP A C 1
ATOM 1465 O O . ASP A 1 195 ? -10.595 -6.399 19.028 1.00 91.50 195 ASP A O 1
ATOM 1469 N N . ALA A 1 196 ? -11.862 -4.818 19.997 1.00 91.81 196 ALA A N 1
ATOM 1470 C CA . ALA A 1 196 ? -12.544 -4.435 18.766 1.00 91.81 196 ALA A CA 1
ATOM 1471 C C . ALA A 1 196 ? -11.577 -3.807 17.746 1.00 91.81 196 ALA A C 1
ATOM 1473 O O . ALA A 1 196 ? -11.674 -4.105 16.553 1.00 91.81 196 ALA A O 1
ATOM 1474 N N . LEU A 1 197 ? -10.625 -2.983 18.200 1.00 92.69 197 LEU A N 1
ATOM 1475 C CA . LEU A 1 197 ? -9.569 -2.410 17.360 1.00 92.69 197 LEU A CA 1
ATOM 1476 C C . LEU A 1 197 ? -8.630 -3.487 16.817 1.00 92.69 197 LEU A C 1
ATOM 1478 O O . LEU A 1 197 ? -8.371 -3.508 15.613 1.00 92.69 197 LEU A O 1
ATOM 1482 N N . VAL A 1 198 ? -8.163 -4.402 17.668 1.00 91.38 198 VAL A N 1
ATOM 1483 C CA . VAL A 1 198 ? -7.292 -5.515 17.264 1.00 91.38 198 VAL A CA 1
ATOM 1484 C C . VAL A 1 198 ? -8.002 -6.382 16.231 1.00 91.38 198 VAL A C 1
ATOM 1486 O O . VAL A 1 198 ? -7.433 -6.677 15.181 1.00 91.38 198 VAL A O 1
ATOM 1489 N N . GLN A 1 199 ? -9.267 -6.731 16.463 1.00 89.06 199 GLN A N 1
ATOM 1490 C CA . GLN A 1 199 ? -10.057 -7.507 15.510 1.00 89.06 199 GLN A CA 1
ATOM 1491 C C . GLN A 1 199 ? -10.260 -6.768 14.176 1.00 89.06 199 GLN A C 1
ATOM 1493 O O . GLN A 1 199 ? -10.273 -7.407 13.122 1.00 89.06 199 GLN A O 1
ATOM 1498 N N . LEU A 1 200 ? -10.428 -5.442 14.205 1.00 88.50 200 LEU A N 1
ATOM 1499 C CA . LEU A 1 200 ? -10.597 -4.619 13.005 1.00 88.50 200 LEU A CA 1
ATOM 1500 C C . LEU A 1 200 ? -9.299 -4.506 12.191 1.00 88.50 200 LEU A C 1
ATOM 1502 O O . LEU A 1 200 ? -9.350 -4.553 10.961 1.00 88.50 200 LEU A O 1
ATOM 1506 N N . LEU A 1 201 ? -8.158 -4.355 12.868 1.00 89.19 201 LEU A N 1
ATOM 1507 C CA . LEU A 1 201 ? -6.833 -4.230 12.249 1.00 89.19 201 LEU A CA 1
ATOM 1508 C C . LEU A 1 201 ? -6.238 -5.583 11.839 1.00 89.19 201 LEU A C 1
ATOM 1510 O O . LEU A 1 201 ? -5.367 -5.632 10.972 1.00 89.19 201 LEU A O 1
ATOM 1514 N N . SER A 1 202 ? -6.731 -6.681 12.414 1.00 85.88 202 SER A N 1
ATOM 1515 C CA . SER A 1 202 ? -6.296 -8.032 12.070 1.00 85.88 202 SER A CA 1
ATOM 1516 C C . SER A 1 202 ? -6.792 -8.433 10.673 1.00 85.88 202 SER A C 1
ATOM 1518 O O . SER A 1 202 ? -8.004 -8.501 10.428 1.00 85.88 202 SER A O 1
ATOM 1520 N N . PRO A 1 203 ? -5.891 -8.744 9.726 1.00 78.62 203 PRO A N 1
ATOM 1521 C CA . PRO A 1 203 ? -6.284 -9.101 8.371 1.00 78.62 203 PRO A CA 1
ATOM 1522 C C . PRO A 1 203 ? -7.025 -10.448 8.343 1.00 78.62 203 PRO A C 1
ATOM 1524 O O . PRO A 1 203 ? -6.520 -11.474 8.789 1.00 78.62 203 PRO A O 1
ATOM 1527 N N . LYS A 1 204 ? -8.222 -10.480 7.738 1.00 80.50 204 LYS A N 1
ATOM 1528 C CA . LYS A 1 204 ? -8.999 -11.727 7.542 1.00 80.50 204 LYS A CA 1
ATOM 1529 C C . LYS A 1 204 ? -8.378 -12.680 6.519 1.00 80.50 204 LYS A C 1
ATOM 1531 O O . LYS A 1 204 ? -8.728 -13.857 6.474 1.00 80.50 204 LYS A O 1
ATOM 1536 N N . ARG A 1 205 ? -7.520 -12.161 5.641 1.00 80.00 205 ARG A N 1
ATOM 1537 C CA . ARG A 1 205 ? -6.812 -12.921 4.610 1.00 80.00 205 ARG A CA 1
ATOM 1538 C C . ARG A 1 205 ? -5.327 -12.649 4.753 1.00 80.00 205 ARG A C 1
ATOM 1540 O O . ARG A 1 205 ? -4.924 -11.491 4.751 1.00 80.00 205 ARG A O 1
ATOM 1547 N N . ARG A 1 206 ? -4.536 -13.716 4.831 1.00 77.62 206 ARG A N 1
ATOM 1548 C CA . ARG A 1 206 ? -3.079 -13.618 4.759 1.00 77.62 206 ARG A CA 1
ATOM 1549 C C . ARG A 1 206 ? -2.675 -13.396 3.307 1.00 77.62 206 ARG A C 1
ATOM 1551 O O . ARG A 1 206 ? -3.119 -14.142 2.434 1.00 77.62 206 ARG A O 1
ATOM 1558 N N . VAL A 1 207 ? -1.865 -12.375 3.059 1.00 82.88 207 VAL A N 1
ATOM 1559 C CA . VAL A 1 207 ? -1.291 -12.085 1.741 1.00 82.88 207 VAL A CA 1
ATOM 1560 C C . VAL A 1 207 ? 0.175 -12.493 1.795 1.00 82.88 207 VAL A C 1
ATOM 1562 O O . VAL A 1 207 ? 0.975 -11.804 2.416 1.00 82.88 207 VAL A O 1
ATOM 1565 N N . ASN A 1 208 ? 0.527 -13.620 1.170 1.00 87.50 208 ASN A N 1
ATOM 1566 C CA . ASN A 1 208 ? 1.921 -14.052 1.062 1.00 87.50 208 ASN A CA 1
ATOM 1567 C C . ASN A 1 208 ? 2.410 -13.821 -0.368 1.00 87.50 208 ASN A C 1
ATOM 1569 O O . ASN A 1 208 ? 2.255 -14.667 -1.250 1.00 87.50 208 ASN A O 1
ATOM 1573 N N . LEU A 1 209 ? 3.015 -12.651 -0.573 1.00 89.62 209 LEU A N 1
ATOM 1574 C CA . LEU A 1 209 ? 3.443 -12.199 -1.891 1.00 89.62 209 LEU A CA 1
ATOM 1575 C C . LEU A 1 209 ? 4.479 -13.142 -2.524 1.00 89.62 209 LEU A C 1
ATOM 1577 O O . LEU A 1 209 ? 4.393 -13.413 -3.716 1.00 89.62 209 LEU A O 1
ATOM 1581 N N . LEU A 1 210 ? 5.429 -13.676 -1.744 1.00 90.94 210 LEU A N 1
ATOM 1582 C CA . LEU A 1 210 ? 6.466 -14.579 -2.267 1.00 90.94 210 LEU A CA 1
ATOM 1583 C C . LEU A 1 210 ? 5.864 -15.895 -2.755 1.00 90.94 210 LEU A C 1
ATOM 1585 O O . LEU A 1 210 ? 6.211 -16.372 -3.837 1.00 90.94 210 LEU A O 1
ATOM 1589 N N . ARG A 1 211 ? 4.932 -16.467 -1.987 1.00 91.12 211 ARG A N 1
ATOM 1590 C CA . ARG A 1 211 ? 4.217 -17.681 -2.386 1.00 91.12 211 ARG A CA 1
ATOM 1591 C C . ARG A 1 211 ? 3.455 -17.465 -3.694 1.00 91.12 211 ARG A C 1
ATOM 1593 O O . ARG A 1 211 ? 3.568 -18.292 -4.598 1.00 91.12 211 ARG A O 1
ATOM 1600 N N . ASP A 1 212 ? 2.723 -16.361 -3.803 1.00 92.31 212 ASP A N 1
ATOM 1601 C CA . ASP A 1 212 ? 1.916 -16.060 -4.988 1.00 92.31 212 ASP A CA 1
ATOM 1602 C C . ASP A 1 212 ? 2.798 -15.804 -6.227 1.00 92.31 212 ASP A C 1
ATOM 1604 O O . ASP A 1 212 ? 2.471 -16.244 -7.335 1.00 92.31 212 ASP A O 1
ATOM 1608 N N . VAL A 1 213 ? 3.962 -15.167 -6.041 1.00 93.38 213 VAL A N 1
ATOM 1609 C CA . VAL A 1 213 ? 4.981 -15.000 -7.090 1.00 93.38 213 VAL A CA 1
ATOM 1610 C C . VAL A 1 213 ? 5.515 -16.356 -7.561 1.00 93.38 213 VAL A C 1
ATOM 1612 O O . VAL A 1 213 ? 5.570 -16.602 -8.768 1.00 93.38 213 VAL A O 1
ATOM 1615 N N . LEU A 1 214 ? 5.864 -17.260 -6.641 1.00 91.44 214 LEU A N 1
ATOM 1616 C CA . LEU A 1 214 ? 6.348 -18.604 -6.980 1.00 91.44 214 LEU A CA 1
ATOM 1617 C C . LEU A 1 214 ? 5.288 -19.428 -7.727 1.00 91.44 214 LEU A C 1
ATOM 1619 O O . LEU A 1 214 ? 5.613 -20.165 -8.660 1.00 91.44 214 LEU A O 1
ATOM 1623 N N . GLU A 1 215 ? 4.017 -19.306 -7.349 1.00 93.88 215 GLU A N 1
ATOM 1624 C CA . GLU A 1 215 ? 2.906 -19.984 -8.024 1.00 93.88 215 GLU A CA 1
ATOM 1625 C C . GLU A 1 215 ? 2.686 -19.452 -9.453 1.00 93.88 215 GLU A C 1
ATOM 1627 O O . GLU A 1 215 ? 2.505 -20.231 -10.398 1.00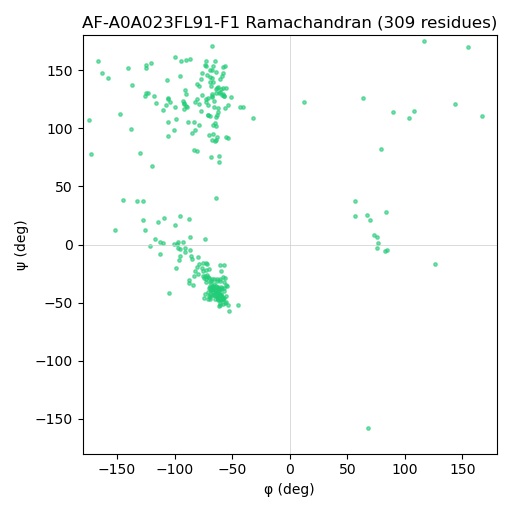 93.88 215 GLU A O 1
ATOM 1632 N N . ALA A 1 216 ? 2.778 -18.134 -9.651 1.00 94.25 216 ALA A N 1
ATOM 1633 C CA . ALA A 1 216 ? 2.736 -17.529 -10.982 1.00 94.25 216 ALA A CA 1
ATOM 1634 C C . ALA A 1 216 ? 3.907 -18.007 -11.859 1.00 94.25 216 ALA A C 1
ATOM 1636 O O . ALA A 1 216 ? 3.696 -18.439 -12.994 1.00 94.25 216 ALA A O 1
ATOM 1637 N N . GLN A 1 217 ? 5.123 -18.050 -11.305 1.00 90.69 217 GLN A N 1
ATOM 1638 C CA . GLN A 1 217 ? 6.300 -18.561 -12.013 1.00 90.69 217 GLN A CA 1
ATOM 1639 C C . GLN A 1 217 ? 6.136 -20.026 -12.438 1.00 90.69 217 GLN A C 1
ATOM 1641 O O . GLN A 1 217 ? 6.452 -20.370 -13.576 1.00 90.69 217 GLN A O 1
ATOM 1646 N N . ARG A 1 218 ? 5.585 -20.886 -11.568 1.00 93.81 218 ARG A N 1
ATOM 1647 C CA . ARG A 1 218 ? 5.294 -22.297 -11.898 1.00 93.81 218 ARG A CA 1
ATOM 1648 C C . ARG A 1 218 ? 4.266 -22.452 -13.016 1.00 93.81 218 ARG A C 1
ATOM 1650 O O . ARG A 1 218 ? 4.331 -23.424 -13.759 1.00 93.81 218 ARG A O 1
ATOM 1657 N N . SER A 1 219 ? 3.340 -21.504 -13.141 1.00 94.56 219 SER A N 1
ATOM 1658 C CA . SER A 1 219 ? 2.355 -21.464 -14.229 1.00 94.56 219 SER A CA 1
ATOM 1659 C C . SER A 1 219 ? 2.863 -20.748 -15.488 1.00 94.56 219 SER A C 1
ATOM 1661 O O . SER A 1 219 ? 2.098 -20.563 -16.430 1.00 94.56 219 SER A O 1
ATOM 1663 N N . GLY A 1 220 ? 4.147 -20.368 -15.532 1.00 93.12 220 GLY A N 1
ATOM 1664 C CA . GLY A 1 220 ? 4.775 -19.761 -16.707 1.00 93.12 220 GLY A CA 1
ATOM 1665 C C . GLY A 1 220 ? 4.296 -18.340 -17.012 1.00 93.12 220 GLY A C 1
ATOM 1666 O O . GLY A 1 220 ? 4.436 -17.891 -18.145 1.00 93.12 220 GLY A O 1
ATOM 1667 N N . ARG A 1 221 ? 3.728 -17.633 -16.027 1.00 94.25 221 ARG A N 1
ATOM 1668 C CA . ARG A 1 221 ? 3.191 -16.271 -16.182 1.00 94.25 221 ARG A CA 1
ATOM 1669 C C . ARG A 1 221 ? 3.819 -15.300 -15.175 1.00 94.25 221 ARG A C 1
ATOM 1671 O O . ARG A 1 221 ? 4.187 -15.719 -14.075 1.00 94.25 221 ARG A O 1
ATOM 1678 N N . PRO A 1 222 ? 3.912 -13.998 -15.489 1.00 94.88 222 PRO A N 1
ATOM 1679 C CA . PRO A 1 222 ? 4.336 -13.008 -14.508 1.00 94.88 222 PRO A CA 1
ATOM 1680 C C . PRO A 1 222 ? 3.294 -12.850 -13.390 1.00 94.88 222 PRO A C 1
ATOM 1682 O O . PRO A 1 222 ? 2.086 -13.011 -13.594 1.00 94.88 222 PRO A O 1
ATOM 1685 N N . PHE A 1 223 ? 3.768 -12.497 -12.196 1.00 96.44 223 PHE A N 1
ATOM 1686 C CA . PHE A 1 223 ? 2.913 -12.033 -11.109 1.00 96.44 223 PHE A CA 1
ATOM 1687 C C . PHE A 1 223 ? 2.777 -10.511 -11.190 1.00 96.44 223 PHE A C 1
ATOM 1689 O O . PHE A 1 223 ? 3.772 -9.793 -11.115 1.00 96.44 223 PHE A O 1
ATOM 1696 N N . VAL A 1 224 ? 1.551 -10.018 -11.371 1.00 96.38 224 VAL A N 1
ATOM 1697 C CA . VAL A 1 224 ? 1.282 -8.602 -11.657 1.00 96.38 224 VAL A CA 1
ATOM 1698 C C . VAL A 1 224 ? 0.703 -7.918 -10.422 1.00 96.38 224 VAL A C 1
ATOM 1700 O O . VAL A 1 224 ? -0.325 -8.344 -9.900 1.00 96.38 224 VAL A O 1
ATOM 1703 N N . VAL A 1 225 ? 1.341 -6.828 -9.986 1.00 96.44 225 VAL A N 1
ATOM 1704 C CA . VAL A 1 225 ? 0.893 -5.990 -8.862 1.00 96.44 225 VAL A CA 1
ATOM 1705 C C . VAL A 1 225 ? 0.603 -4.580 -9.359 1.00 96.44 225 VAL A C 1
ATOM 1707 O O . VAL A 1 225 ? 1.451 -3.945 -9.983 1.00 96.44 225 VAL A O 1
ATOM 1710 N N . THR A 1 226 ? -0.585 -4.061 -9.050 1.00 97.25 226 THR A N 1
ATOM 1711 C CA . THR A 1 226 ? -0.984 -2.693 -9.403 1.00 97.25 226 THR A CA 1
ATOM 1712 C C . THR A 1 226 ? -0.975 -1.793 -8.173 1.00 97.25 2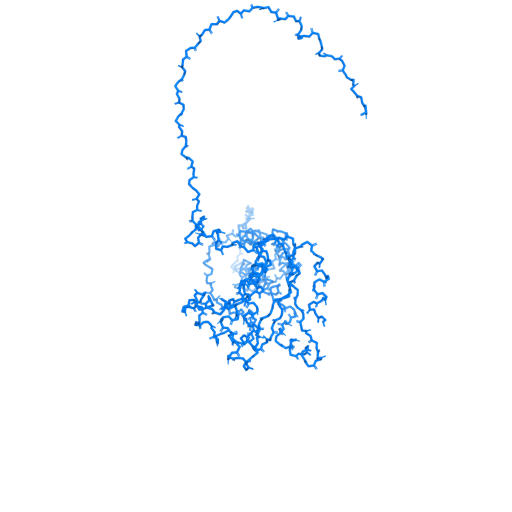26 THR A C 1
ATOM 1714 O O . THR A 1 226 ? -1.644 -2.070 -7.182 1.00 97.25 226 THR A O 1
ATOM 1717 N N . PHE A 1 227 ? -0.258 -0.672 -8.258 1.00 97.12 227 PHE A N 1
ATOM 1718 C CA . PHE A 1 227 ? -0.215 0.347 -7.211 1.00 97.12 227 PHE A CA 1
ATOM 1719 C C . PHE A 1 227 ? -1.166 1.496 -7.545 1.00 97.12 227 PHE A C 1
ATOM 1721 O O . PHE A 1 227 ? -0.884 2.319 -8.416 1.00 97.12 227 PHE A O 1
ATOM 1728 N N . CYS A 1 228 ? -2.279 1.590 -6.820 1.00 95.94 228 CYS A N 1
ATOM 1729 C CA . CYS A 1 228 ? -3.274 2.649 -6.976 1.00 95.94 228 CYS A CA 1
ATOM 1730 C C . CYS A 1 228 ? -3.460 3.449 -5.679 1.00 95.94 228 CYS A C 1
ATOM 1732 O O . CYS A 1 228 ? -3.172 2.972 -4.586 1.00 95.94 228 CYS A O 1
ATOM 1734 N N . GLY A 1 229 ? -3.934 4.690 -5.796 1.00 95.31 229 GLY A N 1
ATOM 1735 C CA . GLY A 1 229 ? -4.161 5.580 -4.655 1.00 95.31 229 GLY A CA 1
ATOM 1736 C C . GLY A 1 229 ? -4.101 7.052 -5.050 1.00 95.31 229 GLY A C 1
ATOM 1737 O O . GLY A 1 229 ? -3.679 7.389 -6.161 1.00 95.31 229 GLY A O 1
ATOM 1738 N N . VAL A 1 230 ? -4.488 7.940 -4.134 1.00 95.19 230 VAL A N 1
ATOM 1739 C CA . VAL A 1 230 ? -4.536 9.391 -4.383 1.00 95.19 230 VAL A CA 1
ATOM 1740 C C . VAL A 1 230 ? -3.140 10.005 -4.579 1.00 95.19 230 VAL A C 1
ATOM 1742 O O . VAL A 1 230 ? -2.103 9.347 -4.427 1.00 95.19 230 VAL A O 1
ATOM 1745 N N . ASN A 1 231 ? -3.086 11.268 -4.995 1.00 92.50 231 ASN A N 1
ATOM 1746 C CA . ASN A 1 231 ? -1.826 11.959 -5.267 1.00 92.50 231 ASN A CA 1
ATOM 1747 C C . ASN A 1 231 ? -1.011 12.157 -3.980 1.00 92.50 231 ASN A C 1
ATOM 1749 O O . ASN A 1 231 ? -1.563 12.457 -2.930 1.00 92.50 231 ASN A O 1
ATOM 1753 N N . GLY A 1 232 ? 0.311 11.980 -4.062 1.00 91.38 232 GLY A N 1
ATOM 1754 C CA . GLY A 1 232 ? 1.227 12.278 -2.953 1.00 91.38 232 GLY A CA 1
ATOM 1755 C C . GLY A 1 232 ? 1.383 11.206 -1.864 1.00 91.38 232 GLY A C 1
ATOM 1756 O O . GLY A 1 232 ? 2.279 11.343 -1.046 1.00 91.38 232 GLY A O 1
ATOM 1757 N N . VAL A 1 233 ? 0.627 10.099 -1.877 1.00 94.12 233 VAL A N 1
ATOM 1758 C CA . VAL A 1 233 ? 0.723 9.035 -0.837 1.00 94.12 233 VAL A CA 1
ATOM 1759 C C . VAL A 1 233 ? 1.979 8.148 -0.919 1.00 94.12 233 VAL A C 1
ATOM 1761 O O . VAL A 1 233 ? 2.099 7.163 -0.201 1.00 94.12 233 VAL A O 1
ATOM 1764 N N . GLY A 1 234 ? 2.914 8.451 -1.827 1.00 95.31 234 GLY A N 1
ATOM 1765 C CA . GLY A 1 234 ? 4.176 7.712 -1.950 1.00 95.31 234 GLY A CA 1
ATOM 1766 C C . GLY A 1 234 ? 4.118 6.422 -2.779 1.00 95.31 234 GLY A C 1
ATOM 1767 O O . GLY A 1 234 ? 4.923 5.527 -2.543 1.00 95.31 234 GLY A O 1
ATOM 1768 N N . LYS A 1 235 ? 3.207 6.304 -3.759 1.00 97.06 235 LYS A N 1
ATOM 1769 C CA . LYS A 1 235 ? 3.065 5.102 -4.616 1.00 97.06 235 LYS A CA 1
ATOM 1770 C C . LYS A 1 235 ? 4.378 4.673 -5.288 1.00 97.06 235 LYS A C 1
ATOM 1772 O O . LYS A 1 235 ? 4.833 3.560 -5.067 1.00 97.06 235 LYS A O 1
ATOM 1777 N N . SER A 1 236 ? 5.009 5.562 -6.059 1.00 96.50 236 SER A N 1
ATOM 1778 C CA . SER A 1 236 ? 6.242 5.263 -6.809 1.00 96.50 236 SER A CA 1
ATOM 1779 C C . SER A 1 236 ? 7.415 4.895 -5.893 1.00 96.50 236 SER A C 1
ATOM 1781 O O . SER A 1 236 ? 8.188 3.995 -6.199 1.00 96.50 236 SER A O 1
ATOM 1783 N N . THR A 1 237 ? 7.517 5.552 -4.736 1.00 96.56 237 THR A N 1
ATOM 1784 C CA . THR A 1 237 ? 8.585 5.297 -3.762 1.00 96.56 237 THR A CA 1
ATOM 1785 C C . THR A 1 237 ? 8.386 3.973 -3.028 1.00 96.56 237 THR A C 1
ATOM 1787 O O . THR A 1 237 ? 9.343 3.224 -2.862 1.00 96.56 237 THR A O 1
ATOM 1790 N N . ASN A 1 238 ? 7.159 3.646 -2.607 1.00 97.19 238 ASN A N 1
ATOM 1791 C CA . ASN A 1 238 ? 6.879 2.350 -1.983 1.00 97.19 238 ASN A CA 1
ATOM 1792 C C . ASN A 1 238 ? 6.970 1.196 -2.992 1.00 97.19 238 ASN A C 1
ATOM 1794 O O . ASN A 1 238 ? 7.444 0.127 -2.620 1.00 97.19 238 ASN A O 1
ATOM 1798 N N . LEU A 1 239 ? 6.627 1.427 -4.266 1.00 97.56 239 LEU A N 1
ATOM 1799 C CA . LEU A 1 239 ? 6.905 0.478 -5.346 1.00 97.56 239 LEU A CA 1
ATOM 1800 C C . LEU A 1 239 ? 8.401 0.148 -5.397 1.00 97.56 239 LEU A C 1
ATOM 1802 O O . LEU A 1 239 ? 8.750 -1.024 -5.358 1.00 97.56 239 LEU A O 1
ATOM 1806 N N . ALA A 1 240 ? 9.285 1.152 -5.384 1.00 96.56 240 ALA A N 1
ATOM 1807 C CA . ALA A 1 240 ? 10.732 0.919 -5.399 1.00 96.56 240 ALA A CA 1
ATOM 1808 C C . ALA A 1 240 ? 11.232 0.128 -4.173 1.00 96.56 240 ALA A C 1
ATOM 1810 O O . ALA A 1 240 ? 12.085 -0.746 -4.321 1.00 96.56 240 ALA A O 1
ATOM 1811 N N . LYS A 1 241 ? 10.674 0.379 -2.979 1.00 95.69 241 LYS A N 1
ATOM 1812 C CA . LYS A 1 241 ? 10.979 -0.406 -1.765 1.00 95.69 241 LYS A CA 1
ATOM 1813 C C . LYS A 1 241 ? 10.555 -1.868 -1.904 1.00 95.69 241 LYS A C 1
ATOM 1815 O O . LYS A 1 241 ? 11.302 -2.764 -1.529 1.00 95.69 241 LYS A O 1
ATOM 1820 N N . ILE A 1 242 ? 9.371 -2.112 -2.463 1.00 95.50 242 ILE A N 1
ATOM 1821 C CA . ILE A 1 242 ? 8.883 -3.472 -2.710 1.00 95.50 242 ILE A CA 1
ATOM 1822 C C . ILE A 1 242 ? 9.728 -4.153 -3.788 1.00 95.50 242 ILE A C 1
ATOM 1824 O O . ILE A 1 242 ? 10.037 -5.330 -3.644 1.00 95.50 242 ILE A O 1
ATOM 1828 N N . CYS A 1 243 ? 10.175 -3.430 -4.821 1.00 96.00 243 CYS A N 1
ATOM 1829 C CA . CYS A 1 243 ? 11.133 -3.962 -5.790 1.00 96.00 243 CYS A CA 1
ATOM 1830 C C . CYS A 1 243 ? 12.442 -4.379 -5.110 1.00 96.00 243 CYS A C 1
ATOM 1832 O O . CYS A 1 243 ? 12.892 -5.490 -5.352 1.00 96.00 243 CYS A O 1
ATOM 1834 N N . PHE A 1 244 ? 13.013 -3.541 -4.237 1.00 95.25 244 PHE A N 1
ATOM 1835 C CA . PHE A 1 244 ? 14.203 -3.896 -3.453 1.00 95.25 244 PHE A CA 1
ATOM 1836 C C . PHE A 1 244 ? 13.996 -5.201 -2.674 1.00 95.25 244 PHE A C 1
ATOM 1838 O O . PHE A 1 244 ? 14.756 -6.149 -2.844 1.00 95.25 244 PHE A O 1
ATOM 1845 N N . TRP A 1 245 ? 12.906 -5.291 -1.907 1.00 94.88 245 TRP A N 1
ATOM 1846 C CA . TRP A 1 245 ? 12.565 -6.497 -1.147 1.00 94.88 245 TRP A CA 1
ATOM 1847 C C . TRP A 1 245 ? 12.350 -7.736 -2.040 1.00 94.88 245 TRP A C 1
ATOM 1849 O O . TRP A 1 245 ? 12.781 -8.833 -1.693 1.00 94.88 245 TRP A O 1
ATOM 1859 N N . LEU A 1 246 ? 11.737 -7.588 -3.218 1.00 94.75 246 LEU A N 1
ATOM 1860 C CA . LEU A 1 246 ? 11.578 -8.687 -4.177 1.00 94.75 246 LEU A CA 1
ATOM 1861 C C . LEU A 1 246 ? 12.931 -9.176 -4.721 1.00 94.75 246 LEU A C 1
ATOM 1863 O O . LEU A 1 246 ? 13.136 -10.384 -4.829 1.00 94.75 246 LEU A O 1
ATOM 1867 N N . ILE A 1 247 ? 13.863 -8.270 -5.026 1.00 94.19 247 ILE A N 1
ATOM 1868 C CA . ILE A 1 247 ? 15.201 -8.624 -5.530 1.00 94.19 247 ILE A CA 1
ATOM 1869 C C . ILE A 1 247 ? 16.033 -9.308 -4.442 1.00 94.19 247 ILE A C 1
ATOM 1871 O O . ILE A 1 247 ? 16.725 -10.280 -4.736 1.00 94.19 247 ILE A O 1
ATOM 1875 N N . GLU A 1 248 ? 15.926 -8.852 -3.191 1.00 92.75 248 GLU A N 1
ATOM 1876 C CA . GLU A 1 248 ? 16.509 -9.516 -2.013 1.00 92.75 248 GLU A CA 1
ATOM 1877 C C . GLU A 1 248 ? 15.987 -10.956 -1.847 1.00 92.75 248 GLU A C 1
ATOM 1879 O O . GLU A 1 248 ? 16.700 -11.830 -1.364 1.00 92.75 248 GLU A O 1
ATOM 1884 N N . ASN A 1 249 ? 14.768 -11.231 -2.322 1.00 92.06 249 ASN A N 1
ATOM 1885 C CA . ASN A 1 249 ? 14.181 -12.570 -2.406 1.00 92.06 249 ASN A CA 1
ATOM 1886 C C . ASN A 1 249 ? 14.367 -13.226 -3.795 1.00 92.06 249 ASN A C 1
ATOM 1888 O O . ASN A 1 249 ? 13.587 -14.094 -4.191 1.00 92.06 249 ASN A O 1
ATOM 1892 N N . ASN A 1 250 ? 15.390 -12.817 -4.557 1.00 91.12 250 ASN A N 1
ATOM 1893 C CA . ASN A 1 250 ? 15.762 -13.344 -5.879 1.00 91.12 250 ASN A CA 1
ATOM 1894 C C . ASN A 1 250 ? 14.651 -13.294 -6.948 1.00 91.12 250 ASN A C 1
ATOM 1896 O O . ASN A 1 250 ? 14.681 -14.042 -7.932 1.00 91.12 250 ASN A O 1
ATOM 1900 N N . CYS A 1 251 ? 13.678 -12.395 -6.804 1.00 93.38 251 CYS A N 1
ATOM 1901 C CA . CYS A 1 251 ? 12.638 -12.176 -7.802 1.00 93.38 251 CYS A CA 1
ATOM 1902 C C . CYS A 1 251 ? 13.081 -11.108 -8.811 1.00 93.38 251 CYS A C 1
ATOM 1904 O O . CYS A 1 251 ? 13.485 -10.006 -8.443 1.00 93.38 251 CYS A O 1
ATOM 1906 N N . ARG A 1 252 ? 12.969 -11.421 -10.106 1.00 94.69 252 ARG A N 1
ATOM 1907 C CA . ARG A 1 252 ? 13.175 -10.445 -11.187 1.00 94.69 252 ARG A CA 1
ATOM 1908 C C . ARG A 1 252 ? 11.932 -9.579 -11.345 1.00 94.69 252 ARG A C 1
ATOM 1910 O O . ARG A 1 252 ? 10.818 -10.103 -11.345 1.00 94.69 252 ARG A O 1
ATOM 1917 N N . VAL A 1 253 ? 12.128 -8.277 -11.514 1.00 97.31 253 VAL A N 1
ATOM 1918 C CA . VAL A 1 253 ? 11.054 -7.283 -11.521 1.00 97.31 253 VAL A CA 1
ATOM 1919 C C . VAL A 1 253 ? 11.086 -6.462 -12.808 1.00 97.31 253 VAL A C 1
ATOM 1921 O O . VAL A 1 253 ? 12.112 -5.897 -13.182 1.00 97.31 253 VAL A O 1
ATOM 1924 N N . LEU A 1 254 ? 9.928 -6.350 -13.455 1.00 97.88 254 LEU A N 1
ATOM 1925 C CA . LEU A 1 254 ? 9.676 -5.384 -14.519 1.00 97.88 254 LEU A CA 1
ATOM 1926 C C . LEU A 1 254 ? 8.756 -4.289 -13.973 1.00 97.88 254 LEU A C 1
ATOM 1928 O O . LEU A 1 254 ? 7.638 -4.567 -13.540 1.00 97.88 254 LEU A O 1
ATOM 1932 N N . ILE A 1 255 ? 9.226 -3.046 -13.980 1.00 98.31 255 ILE A N 1
ATOM 1933 C CA . ILE A 1 255 ? 8.439 -1.876 -13.593 1.00 98.31 255 ILE A CA 1
ATOM 1934 C C . ILE A 1 255 ? 7.740 -1.348 -14.846 1.00 98.31 255 ILE A C 1
ATOM 1936 O O . ILE A 1 255 ? 8.409 -0.914 -15.776 1.00 98.31 255 ILE A O 1
ATOM 1940 N N . ALA A 1 256 ? 6.408 -1.336 -14.866 1.00 98.12 256 ALA A N 1
ATOM 1941 C CA . ALA A 1 256 ? 5.636 -0.679 -15.919 1.00 98.12 256 ALA A CA 1
ATOM 1942 C C . ALA A 1 256 ? 5.314 0.772 -15.519 1.00 98.12 256 ALA A C 1
ATOM 1944 O O . ALA A 1 256 ? 4.613 1.024 -14.533 1.00 98.12 256 ALA A O 1
ATOM 1945 N N . ALA A 1 257 ? 5.829 1.742 -16.274 1.00 97.56 257 ALA A N 1
ATOM 1946 C CA . ALA A 1 257 ? 5.620 3.165 -16.030 1.00 97.56 257 ALA A CA 1
ATOM 1947 C C . ALA A 1 257 ? 4.257 3.631 -16.569 1.00 97.56 257 ALA A C 1
ATOM 1949 O O . ALA A 1 257 ? 4.158 4.223 -17.642 1.00 97.56 257 ALA A O 1
ATOM 1950 N N . CYS A 1 258 ? 3.199 3.369 -15.801 1.00 97.50 258 CYS A N 1
ATOM 1951 C CA . CYS A 1 258 ? 1.823 3.710 -16.181 1.00 97.50 258 CYS A CA 1
ATOM 1952 C C . CYS A 1 258 ? 1.354 5.103 -15.707 1.00 97.50 258 CYS A C 1
ATOM 1954 O O . CYS A 1 258 ? 0.237 5.508 -16.016 1.00 97.50 258 CYS A O 1
ATOM 1956 N N . ASP A 1 259 ? 2.175 5.853 -14.959 1.00 96.50 259 ASP A N 1
ATOM 1957 C CA . ASP A 1 259 ? 1.894 7.256 -14.606 1.00 96.50 259 ASP A CA 1
ATOM 1958 C C . ASP A 1 259 ? 2.328 8.174 -15.760 1.00 96.50 259 ASP A C 1
ATOM 1960 O O . ASP A 1 259 ? 3.425 8.729 -15.763 1.00 96.50 259 ASP A O 1
ATOM 1964 N N . THR A 1 260 ? 1.467 8.285 -16.775 1.00 95.12 260 THR A N 1
ATOM 1965 C CA . THR A 1 260 ? 1.743 9.031 -18.016 1.00 95.12 260 THR A CA 1
ATOM 1966 C C . THR A 1 260 ? 1.276 10.486 -17.984 1.00 95.12 260 THR A C 1
ATOM 1968 O O . THR A 1 260 ? 1.418 11.196 -18.983 1.00 95.12 260 THR A O 1
ATOM 1971 N N . PHE A 1 261 ? 0.716 10.943 -16.860 1.00 93.81 261 PHE A N 1
ATOM 1972 C CA . PHE A 1 261 ? 0.145 12.285 -16.718 1.00 93.81 261 PHE A CA 1
ATOM 1973 C C . PHE A 1 261 ? 1.043 13.227 -15.912 1.00 93.81 261 PHE A C 1
ATOM 1975 O O . PHE A 1 261 ? 1.189 14.401 -16.257 1.00 93.81 261 PHE A O 1
ATOM 1982 N N . ARG A 1 262 ? 1.644 12.742 -14.822 1.00 93.81 262 ARG A N 1
ATOM 1983 C CA . ARG A 1 262 ? 2.438 13.583 -13.924 1.00 93.81 262 ARG A CA 1
ATOM 1984 C C . ARG A 1 262 ? 3.855 13.767 -14.467 1.00 93.81 262 ARG A C 1
ATOM 1986 O O . ARG A 1 262 ? 4.588 12.799 -14.628 1.00 93.81 262 ARG A O 1
ATOM 1993 N N . ALA A 1 263 ? 4.264 15.018 -14.676 1.00 91.50 263 ALA A N 1
ATOM 1994 C CA . ALA A 1 263 ? 5.622 15.344 -15.111 1.00 91.50 263 ALA A CA 1
ATOM 1995 C C . ALA A 1 263 ? 6.685 14.764 -14.159 1.00 91.50 263 ALA A C 1
ATOM 1997 O O . ALA A 1 263 ? 6.562 14.871 -12.936 1.00 91.50 263 ALA A O 1
ATOM 1998 N N . GLY A 1 264 ? 7.724 14.151 -14.728 1.00 93.31 264 GLY A N 1
ATOM 1999 C CA . GLY A 1 264 ? 8.827 13.535 -13.989 1.00 93.31 264 GLY A CA 1
ATOM 2000 C C . GLY A 1 264 ? 8.508 12.173 -13.363 1.00 93.31 264 GLY A C 1
ATOM 2001 O O . GLY A 1 264 ? 9.374 11.604 -12.700 1.00 93.31 264 GLY A O 1
ATOM 2002 N N . ALA A 1 265 ? 7.297 11.628 -13.534 1.00 95.00 265 ALA A N 1
ATOM 2003 C CA . ALA A 1 265 ? 6.940 10.327 -12.966 1.00 95.00 265 ALA A CA 1
ATOM 2004 C C . ALA A 1 265 ? 7.735 9.172 -13.592 1.00 95.00 265 ALA A C 1
ATOM 2006 O O . ALA A 1 265 ? 8.145 8.249 -12.886 1.00 95.00 265 ALA A O 1
ATOM 2007 N N . VAL A 1 266 ? 7.988 9.244 -14.899 1.00 95.25 266 VAL A N 1
ATOM 2008 C CA . VAL A 1 266 ? 8.774 8.244 -15.627 1.00 95.25 266 VAL A CA 1
ATOM 2009 C C . VAL A 1 266 ? 10.252 8.345 -15.230 1.00 95.25 266 VAL A C 1
ATOM 2011 O O . VAL A 1 266 ? 10.852 7.348 -14.828 1.00 95.25 266 VAL A O 1
ATOM 2014 N N . GLU A 1 267 ? 10.816 9.558 -15.206 1.00 95.38 267 GLU A N 1
ATOM 2015 C CA . GLU A 1 267 ? 12.184 9.819 -14.731 1.00 95.38 267 GLU A CA 1
ATOM 2016 C C . GLU A 1 267 ? 12.387 9.342 -13.287 1.00 95.38 267 GLU A C 1
ATOM 2018 O O . GLU A 1 267 ? 13.419 8.750 -12.974 1.00 95.38 267 GLU A O 1
ATOM 2023 N N . GLN A 1 268 ? 11.395 9.539 -12.412 1.00 95.69 268 GLN A N 1
ATOM 2024 C CA . GLN A 1 268 ? 11.436 9.052 -11.033 1.00 95.69 268 GLN A CA 1
ATOM 2025 C C . GLN A 1 268 ? 11.613 7.526 -10.979 1.00 95.69 268 GLN A C 1
ATOM 2027 O O . GLN A 1 268 ? 12.455 7.028 -10.227 1.00 95.69 268 GLN A O 1
ATOM 2032 N N . LEU A 1 269 ? 10.843 6.777 -11.776 1.00 97.19 269 LEU A N 1
ATOM 2033 C CA . LEU A 1 269 ? 10.970 5.319 -11.849 1.00 97.19 269 LEU A CA 1
ATOM 2034 C C . LEU A 1 269 ? 12.301 4.892 -12.479 1.00 97.19 269 LEU A C 1
ATOM 2036 O O . LEU A 1 269 ? 12.909 3.932 -12.006 1.00 97.19 269 LEU A O 1
ATOM 2040 N N . ARG A 1 270 ? 12.798 5.632 -13.476 1.00 95.56 270 ARG A N 1
ATOM 2041 C CA . ARG A 1 270 ? 14.114 5.404 -14.093 1.00 95.56 270 ARG A CA 1
ATOM 2042 C C . ARG A 1 270 ? 15.250 5.550 -13.085 1.00 95.56 270 ARG A C 1
ATOM 2044 O O . ARG A 1 270 ? 16.129 4.691 -13.026 1.00 95.56 270 ARG A O 1
ATOM 2051 N N . THR A 1 271 ? 15.207 6.583 -12.250 1.00 95.69 271 THR A N 1
ATOM 2052 C CA . THR A 1 271 ? 16.173 6.781 -11.162 1.00 95.69 271 THR A CA 1
ATOM 2053 C C . THR A 1 271 ? 16.102 5.644 -10.144 1.00 95.69 271 THR A C 1
ATOM 2055 O O . THR A 1 271 ? 17.134 5.074 -9.795 1.00 95.69 271 THR A O 1
ATOM 2058 N N . HIS A 1 272 ? 14.898 5.233 -9.729 1.00 96.00 272 HIS A N 1
ATOM 2059 C CA . HIS A 1 272 ? 14.742 4.081 -8.835 1.00 96.00 272 HIS A CA 1
ATOM 2060 C C . HIS A 1 272 ? 15.308 2.789 -9.438 1.00 96.00 272 HIS A C 1
ATOM 2062 O O . HIS A 1 272 ? 16.069 2.099 -8.766 1.00 96.00 272 HIS A O 1
ATOM 2068 N N . MET A 1 273 ? 15.007 2.484 -10.704 1.00 96.06 273 MET A N 1
ATOM 2069 C CA . MET A 1 273 ? 15.558 1.321 -11.406 1.00 96.06 273 MET A CA 1
ATOM 2070 C C . MET A 1 273 ? 17.094 1.348 -11.424 1.00 96.06 273 MET A C 1
ATOM 2072 O O . MET A 1 273 ? 17.724 0.335 -11.121 1.00 96.06 273 MET A O 1
ATOM 2076 N N . ARG A 1 274 ? 17.701 2.500 -11.742 1.00 93.81 274 ARG A N 1
ATOM 2077 C CA . ARG A 1 274 ? 19.163 2.667 -11.740 1.00 93.81 274 ARG A CA 1
ATOM 2078 C C . ARG A 1 274 ? 19.760 2.383 -10.363 1.00 93.81 274 ARG A C 1
ATOM 2080 O O . ARG A 1 274 ? 20.703 1.609 -10.270 1.00 93.81 274 ARG A O 1
ATOM 2087 N N . HIS A 1 275 ? 19.177 2.935 -9.297 1.00 92.75 275 HIS A N 1
ATOM 2088 C CA . HIS A 1 275 ? 19.667 2.711 -7.931 1.00 92.75 275 HIS A CA 1
ATOM 2089 C C . HIS A 1 275 ? 19.537 1.242 -7.512 1.00 92.75 275 HIS A C 1
ATOM 2091 O O . HIS A 1 275 ? 20.461 0.683 -6.927 1.00 92.75 275 HIS A O 1
ATOM 2097 N N . LEU A 1 276 ? 18.412 0.599 -7.841 1.00 94.12 276 LEU A N 1
ATOM 2098 C CA . LEU A 1 276 ? 18.186 -0.812 -7.530 1.00 94.12 276 LEU A CA 1
ATOM 2099 C C . LEU A 1 276 ? 19.197 -1.716 -8.246 1.00 94.12 276 LEU A C 1
ATOM 2101 O O . LEU A 1 276 ? 19.769 -2.597 -7.613 1.00 94.12 276 LEU A O 1
ATOM 2105 N N . ASN A 1 277 ? 19.464 -1.474 -9.532 1.00 93.62 277 ASN A N 1
ATOM 2106 C CA . ASN A 1 277 ? 20.470 -2.234 -10.280 1.00 93.62 277 ASN A CA 1
ATOM 2107 C C . ASN A 1 277 ? 21.905 -1.923 -9.826 1.00 93.62 277 ASN A C 1
ATOM 2109 O O . ASN A 1 277 ? 22.752 -2.804 -9.889 1.00 93.62 277 ASN A O 1
ATOM 2113 N N . ALA A 1 278 ? 22.188 -0.718 -9.323 1.00 91.19 278 ALA A N 1
ATOM 2114 C CA . ALA A 1 278 ? 23.488 -0.412 -8.726 1.00 91.19 278 ALA A CA 1
ATOM 2115 C C . ALA A 1 278 ? 23.708 -1.190 -7.409 1.00 91.19 278 ALA A C 1
ATOM 2117 O O . ALA A 1 278 ? 24.809 -1.674 -7.150 1.00 91.19 278 ALA A O 1
ATOM 2118 N N . LEU A 1 279 ? 22.663 -1.355 -6.585 1.00 91.31 279 LEU A N 1
ATOM 2119 C CA . LEU A 1 279 ? 22.709 -2.183 -5.367 1.00 91.31 279 LEU A CA 1
ATOM 2120 C C . LEU A 1 279 ? 22.791 -3.688 -5.686 1.00 91.31 279 LEU A C 1
ATOM 2122 O O . LEU A 1 279 ? 23.514 -4.440 -5.018 1.00 91.31 279 LEU A O 1
ATOM 2126 N N . HIS A 1 280 ? 22.087 -4.107 -6.737 1.00 92.00 280 HIS A N 1
ATOM 2127 C CA . HIS A 1 280 ? 21.967 -5.487 -7.202 1.00 92.00 280 HIS A CA 1
ATOM 2128 C C . HIS A 1 280 ? 22.495 -5.654 -8.630 1.00 92.00 280 HIS A C 1
ATOM 2130 O O . HIS A 1 280 ? 21.715 -5.923 -9.551 1.00 92.00 280 HIS A O 1
ATOM 2136 N N . PRO A 1 281 ? 23.814 -5.507 -8.830 1.00 91.75 281 PRO A N 1
ATOM 2137 C CA . PRO A 1 281 ? 24.382 -5.554 -10.160 1.00 91.75 281 PRO A CA 1
ATOM 2138 C C . PRO A 1 281 ? 24.364 -7.000 -10.700 1.00 91.75 281 PRO A C 1
ATOM 2140 O O . PRO A 1 281 ? 24.344 -7.953 -9.905 1.00 91.75 281 PRO A O 1
ATOM 2143 N N . PRO A 1 282 ? 24.330 -7.202 -12.033 1.00 91.75 282 PRO A N 1
ATOM 2144 C CA . PRO A 1 282 ? 24.140 -8.522 -12.642 1.00 91.75 282 PRO A CA 1
ATOM 2145 C C . PRO A 1 282 ? 25.161 -9.577 -12.203 1.00 91.75 282 PRO A C 1
ATOM 2147 O O . PRO A 1 282 ? 24.835 -10.765 -12.147 1.00 91.75 282 PRO A O 1
ATOM 2150 N N . GLU A 1 283 ? 26.376 -9.168 -11.840 1.00 91.19 283 GLU A N 1
ATOM 2151 C CA . GLU A 1 283 ? 27.453 -10.044 -11.365 1.00 91.19 283 GLU A CA 1
ATOM 2152 C C . GLU A 1 283 ? 27.053 -10.792 -10.085 1.00 91.19 283 GLU A C 1
ATOM 2154 O O . GLU A 1 283 ? 27.448 -11.942 -9.897 1.00 91.19 283 GLU A O 1
ATOM 2159 N N . LYS A 1 284 ? 26.207 -10.188 -9.237 1.00 88.81 284 LYS A N 1
ATOM 2160 C CA . LYS A 1 284 ? 25.661 -10.838 -8.032 1.00 88.81 284 LYS A CA 1
ATOM 2161 C C . LYS A 1 284 ? 24.489 -11.779 -8.327 1.00 88.81 284 LYS A C 1
ATOM 2163 O O . LYS A 1 284 ? 24.087 -12.536 -7.451 1.00 88.81 284 LYS A O 1
ATOM 2168 N N . HIS A 1 285 ? 23.957 -11.757 -9.550 1.00 91.00 285 HIS A N 1
ATOM 2169 C CA . HIS A 1 285 ? 22.711 -12.427 -9.943 1.00 91.00 285 HIS A CA 1
ATOM 2170 C C . HIS A 1 285 ? 22.880 -13.323 -11.176 1.00 91.00 285 HIS A C 1
ATOM 2172 O O . HIS A 1 285 ? 21.993 -13.428 -12.023 1.00 91.00 285 HIS A O 1
ATOM 2178 N N . SER A 1 286 ? 24.028 -14.001 -11.292 1.00 91.38 286 SER A N 1
ATOM 2179 C CA . SER A 1 286 ? 24.332 -14.911 -12.415 1.00 91.38 286 SER A CA 1
ATOM 2180 C C . SER A 1 286 ? 24.246 -14.236 -13.795 1.00 91.38 286 SER A C 1
ATOM 2182 O O . SER A 1 286 ? 23.742 -14.825 -14.753 1.00 91.38 286 SER A O 1
ATOM 2184 N N . GLY A 1 287 ? 24.675 -12.976 -13.889 1.00 90.81 287 GLY A N 1
ATOM 2185 C CA . GLY A 1 287 ? 24.640 -12.174 -15.115 1.00 90.81 287 GLY A CA 1
ATOM 2186 C C . GLY A 1 287 ? 23.251 -11.652 -15.494 1.00 90.81 287 GLY A C 1
ATOM 2187 O O . GLY A 1 287 ? 23.088 -11.081 -16.570 1.00 90.81 287 GLY A O 1
ATOM 2188 N N . LYS A 1 288 ? 22.232 -11.839 -14.645 1.00 90.94 288 LYS A N 1
ATOM 2189 C CA . LYS A 1 288 ? 20.865 -11.390 -14.928 1.00 90.94 288 LYS A CA 1
ATOM 2190 C C . LYS A 1 288 ? 20.635 -9.986 -14.390 1.00 90.94 288 LYS A C 1
ATOM 2192 O O . LYS A 1 288 ? 20.885 -9.705 -13.223 1.00 90.94 288 LYS A O 1
ATOM 2197 N N . GLN A 1 289 ? 20.052 -9.131 -15.223 1.00 93.31 289 GLN A N 1
ATOM 2198 C CA . GLN A 1 289 ? 19.490 -7.870 -14.757 1.00 93.31 289 GLN A CA 1
ATOM 2199 C C . GLN A 1 289 ? 18.215 -8.139 -13.946 1.00 93.31 289 GLN A C 1
ATOM 2201 O O . GLN A 1 289 ? 17.293 -8.821 -14.420 1.00 93.31 289 GLN A O 1
ATOM 2206 N N . MET A 1 290 ? 18.181 -7.607 -12.723 1.00 94.50 290 MET A N 1
ATOM 2207 C CA . MET A 1 290 ? 17.100 -7.868 -11.772 1.00 94.50 290 MET A CA 1
ATOM 2208 C C . MET A 1 290 ? 15.928 -6.906 -11.921 1.00 94.50 290 MET A C 1
ATOM 2210 O O . MET A 1 290 ? 14.791 -7.337 -11.738 1.00 94.50 290 MET A O 1
ATOM 2214 N N . VAL A 1 291 ? 16.180 -5.645 -12.293 1.00 96.88 291 VAL A N 1
ATOM 2215 C CA . VAL A 1 291 ? 15.128 -4.640 -12.498 1.00 96.88 291 VAL A CA 1
ATOM 2216 C C . VAL A 1 291 ? 15.190 -4.062 -13.898 1.00 96.88 291 VAL A C 1
ATOM 2218 O O . VAL A 1 291 ? 16.240 -3.593 -14.340 1.00 96.88 291 VAL A O 1
ATOM 2221 N N . GLN A 1 292 ? 14.047 -4.042 -14.570 1.00 97.06 292 GLN A N 1
ATOM 2222 C CA . GLN A 1 292 ? 13.862 -3.383 -15.861 1.00 97.06 292 GLN A CA 1
ATOM 2223 C C . GLN A 1 292 ? 12.709 -2.383 -15.784 1.00 97.06 292 GLN A C 1
ATOM 2225 O O . GLN A 1 292 ? 11.811 -2.528 -14.954 1.00 97.06 292 GLN A O 1
ATOM 2230 N N . LEU A 1 293 ? 12.736 -1.370 -16.647 1.00 97.50 293 LEU A N 1
ATOM 2231 C CA . LEU A 1 293 ? 11.685 -0.365 -16.772 1.00 97.50 293 LEU A CA 1
ATOM 2232 C C . LEU A 1 293 ? 11.062 -0.461 -18.164 1.00 97.50 293 LEU A C 1
ATOM 2234 O O . LEU A 1 293 ? 11.755 -0.312 -19.166 1.00 97.50 293 LEU A O 1
ATOM 2238 N N . TYR A 1 294 ? 9.754 -0.684 -18.208 1.00 97.75 294 TYR A N 1
ATOM 2239 C CA . TYR A 1 294 ? 8.943 -0.565 -19.409 1.00 97.75 294 TYR A CA 1
ATOM 2240 C C . TYR A 1 294 ? 8.226 0.785 -19.397 1.00 97.75 294 TYR A C 1
ATOM 2242 O O . TYR A 1 294 ? 7.424 1.066 -18.504 1.00 97.75 294 TYR A O 1
ATOM 2250 N N . GLU A 1 295 ? 8.502 1.630 -20.385 1.00 95.62 295 GLU A N 1
ATOM 2251 C CA . GLU A 1 295 ? 7.924 2.968 -20.506 1.00 95.62 295 GLU A CA 1
ATOM 2252 C C . GLU A 1 295 ? 7.592 3.302 -21.965 1.00 95.62 295 GLU A C 1
ATOM 2254 O O . GLU A 1 295 ? 8.238 2.820 -22.893 1.00 95.62 295 GLU A O 1
ATOM 2259 N N . LYS A 1 296 ? 6.592 4.169 -22.170 1.00 94.88 296 LYS A N 1
ATOM 2260 C CA . LYS A 1 296 ? 6.246 4.736 -23.489 1.00 94.88 296 LYS A CA 1
ATOM 2261 C C . LYS A 1 296 ? 6.175 6.265 -23.489 1.00 94.88 296 LYS A C 1
ATOM 2263 O O . LYS A 1 296 ? 5.521 6.865 -24.345 1.00 94.88 296 LYS A O 1
ATOM 2268 N N . GLY A 1 297 ? 6.826 6.891 -22.511 1.00 88.75 297 GLY A N 1
ATOM 2269 C CA . GLY A 1 297 ? 6.740 8.328 -22.270 1.00 88.75 297 GLY A CA 1
ATOM 2270 C C . GLY A 1 297 ? 5.357 8.782 -21.789 1.00 88.75 297 GLY A C 1
ATOM 2271 O O . GLY A 1 297 ? 4.573 8.008 -21.239 1.00 88.75 297 GLY A O 1
ATOM 2272 N N . TYR A 1 298 ? 5.074 10.068 -21.987 1.00 94.56 298 TYR A N 1
ATOM 2273 C CA . TYR A 1 298 ? 3.898 10.754 -21.448 1.00 94.56 298 TYR A CA 1
ATOM 2274 C C . TYR A 1 298 ? 2.716 10.793 -22.430 1.00 94.56 298 TYR A C 1
ATOM 2276 O O . TYR A 1 298 ? 2.885 10.686 -23.645 1.00 94.56 298 TYR A O 1
ATOM 2284 N N . GLY A 1 299 ? 1.499 10.964 -21.902 1.00 91.81 299 GLY A N 1
ATOM 2285 C CA . GLY A 1 299 ? 0.274 11.152 -22.694 1.00 91.81 299 GLY A CA 1
ATOM 2286 C C . GLY A 1 299 ? -0.267 9.901 -23.400 1.00 91.81 299 GLY A C 1
ATOM 2287 O O . GLY A 1 299 ? -1.184 10.006 -24.211 1.00 91.81 299 GLY A O 1
ATOM 2288 N N . LYS A 1 300 ? 0.294 8.721 -23.120 1.00 93.38 300 LYS A N 1
ATOM 2289 C CA . LYS A 1 300 ? -0.185 7.427 -23.626 1.00 93.38 300 LYS A CA 1
ATOM 2290 C C . LYS A 1 300 ? -1.202 6.800 -22.672 1.00 93.38 300 LYS A C 1
ATOM 2292 O O . LYS A 1 300 ? -1.222 7.122 -21.483 1.00 93.38 300 LYS A O 1
ATOM 2297 N N . ASP A 1 301 ? -2.014 5.884 -23.197 1.00 96.00 301 ASP A N 1
ATOM 2298 C CA . ASP A 1 301 ? -2.951 5.104 -22.388 1.00 96.00 301 ASP A CA 1
ATOM 2299 C C . ASP A 1 301 ? -2.205 4.173 -21.418 1.00 96.00 301 ASP A C 1
ATOM 2301 O O . ASP A 1 301 ? -1.387 3.343 -21.820 1.00 96.00 301 ASP A O 1
ATOM 2305 N N . ALA A 1 302 ? -2.507 4.320 -20.129 1.00 96.19 302 ALA A N 1
ATOM 2306 C CA . ALA A 1 302 ? -1.887 3.563 -19.050 1.00 96.19 302 ALA A CA 1
ATOM 2307 C C . ALA A 1 302 ? -2.244 2.069 -19.107 1.00 96.19 302 ALA A C 1
ATOM 2309 O O . ALA A 1 302 ? -1.402 1.228 -18.788 1.00 96.19 302 ALA A O 1
ATOM 2310 N N . ALA A 1 303 ? -3.471 1.733 -19.523 1.00 96.94 303 ALA A N 1
ATOM 2311 C CA . ALA A 1 303 ? -3.903 0.342 -19.641 1.00 96.94 303 ALA A CA 1
ATOM 2312 C C . ALA A 1 303 ? -3.178 -0.366 -20.795 1.00 96.94 303 ALA A C 1
ATOM 2314 O O . ALA A 1 303 ? -2.689 -1.480 -20.608 1.00 96.94 303 ALA A O 1
ATOM 2315 N N . GLY A 1 304 ? -3.030 0.302 -21.943 1.00 96.75 304 GLY A N 1
ATOM 2316 C CA . GLY A 1 304 ? -2.220 -0.182 -23.062 1.00 96.75 304 GLY A CA 1
ATOM 2317 C C . GLY A 1 304 ? -0.759 -0.431 -22.679 1.00 96.75 304 GLY A C 1
ATOM 2318 O O . GLY A 1 304 ? -0.238 -1.510 -22.941 1.00 96.75 304 GLY A O 1
ATOM 2319 N N . ILE A 1 305 ? -0.114 0.509 -21.974 1.00 97.06 305 ILE A N 1
ATOM 2320 C CA . ILE A 1 305 ? 1.262 0.313 -21.477 1.00 97.06 305 ILE A CA 1
ATOM 2321 C C . ILE A 1 305 ? 1.350 -0.908 -20.558 1.00 97.06 305 ILE A C 1
ATOM 2323 O O . ILE A 1 305 ? 2.265 -1.712 -20.704 1.00 97.06 305 ILE A O 1
ATOM 2327 N N . ALA A 1 306 ? 0.408 -1.063 -19.623 1.00 97.44 306 ALA A N 1
ATOM 2328 C CA . ALA A 1 306 ? 0.394 -2.211 -18.721 1.00 97.44 306 ALA A CA 1
ATOM 2329 C C . ALA A 1 306 ? 0.218 -3.533 -19.483 1.00 97.44 306 ALA A C 1
ATOM 2331 O O . ALA A 1 306 ? 0.927 -4.495 -19.205 1.00 97.44 306 ALA A O 1
ATOM 2332 N N . MET A 1 307 ? -0.693 -3.576 -20.457 1.00 97.00 307 MET A N 1
ATOM 2333 C CA . MET A 1 307 ? -0.945 -4.762 -21.278 1.00 97.00 307 MET A CA 1
ATOM 2334 C C . MET A 1 307 ? 0.297 -5.184 -22.066 1.00 97.00 307 MET A C 1
ATOM 2336 O O . MET A 1 307 ? 0.607 -6.370 -22.124 1.00 97.00 307 MET A O 1
ATOM 2340 N N . GLU A 1 308 ? 1.011 -4.229 -22.653 1.00 96.81 308 GLU A N 1
ATOM 2341 C CA . GLU A 1 308 ? 2.230 -4.512 -23.411 1.00 96.81 308 GLU A CA 1
ATOM 2342 C C . GLU A 1 308 ? 3.442 -4.826 -22.530 1.00 96.81 308 GLU A C 1
ATOM 2344 O O . GLU A 1 308 ? 4.372 -5.469 -22.991 1.00 96.81 308 GLU A O 1
ATOM 2349 N N . ALA A 1 309 ? 3.452 -4.387 -21.270 1.00 96.25 309 ALA A N 1
ATOM 2350 C CA . ALA A 1 309 ? 4.487 -4.784 -20.319 1.00 96.25 309 ALA A CA 1
ATOM 2351 C C . ALA A 1 309 ? 4.296 -6.225 -19.809 1.00 96.25 309 ALA A C 1
ATOM 2353 O O . ALA A 1 309 ? 5.254 -6.852 -19.363 1.00 96.25 309 ALA A O 1
ATOM 2354 N N . ILE A 1 310 ? 3.057 -6.727 -19.798 1.00 95.00 310 ILE A N 1
ATOM 2355 C CA . ILE A 1 310 ? 2.712 -8.056 -19.268 1.00 95.00 310 ILE A CA 1
ATOM 2356 C C . ILE A 1 310 ? 2.928 -9.165 -20.308 1.00 95.00 310 ILE A C 1
ATOM 2358 O O . ILE A 1 310 ? 3.276 -10.281 -19.915 1.00 95.00 310 ILE A O 1
ATOM 2362 N N . ASN A 1 311 ? 2.679 -8.871 -21.588 1.00 89.06 311 ASN A N 1
ATOM 2363 C CA . ASN A 1 311 ? 2.728 -9.825 -22.705 1.00 89.06 311 ASN A CA 1
ATOM 2364 C C . ASN A 1 311 ? 4.063 -9.772 -23.450 1.00 89.06 311 ASN A C 1
ATOM 2366 O O . ASN A 1 311 ? 4.505 -10.849 -23.904 1.00 89.06 311 ASN A O 1
#

Solvent-accessible surface area (backbone atoms only — not comparable to full-atom values): 20645 Å² total; per-residue (Å²): 141,86,79,90,87,83,93,84,84,80,83,80,83,82,80,76,92,70,90,83,81,92,77,94,78,81,90,78,84,82,79,81,82,76,77,76,81,75,79,87,78,54,99,87,57,82,54,86,76,44,52,74,80,66,61,72,87,64,84,72,81,70,92,82,58,75,71,72,57,45,65,80,73,56,50,78,69,67,60,65,52,65,85,69,54,48,72,79,85,74,72,90,74,81,70,88,70,82,74,77,70,76,84,80,70,87,74,82,78,79,75,84,75,83,84,78,89,80,84,91,84,86,70,101,66,68,83,69,66,79,78,77,66,65,57,55,38,48,66,78,76,42,46,71,53,44,52,54,50,30,53,50,38,37,74,70,73,40,55,63,71,58,30,48,55,51,41,52,54,42,48,67,71,42,46,69,39,64,45,57,100,86,55,54,71,62,60,52,52,50,52,50,45,50,52,52,50,51,60,68,72,49,74,95,65,89,83,58,66,68,60,52,40,52,53,24,51,76,70,75,39,85,67,85,83,85,90,82,77,71,88,87,78,46,62,73,62,52,49,46,53,51,50,50,40,36,43,52,60,76,39,73,44,76,45,61,51,45,60,25,79,56,88,63,47,54,60,51,52,51,52,46,42,52,53,50,32,53,78,47,40,28,84,85,49,86,69,39,79,40,57,48,78,45,71,78,66,66,79,52,62,38,66,60,49,46,53,65,64,75,107

Nearest PDB structures (foldseek):
  5l3q-assembly2_D  TM=9.916E-01  e=1.904E-16  Homo sapiens
  6frk-assembly1_y  TM=9.687E-01  e=3.380E-16  Oryctolagus cuniculus
  6y32-assembly3_F  TM=9.641E-01  e=1.011E-15  Homo sapiens
  6y32-assembly2_D  TM=9.708E-01  e=3.928E-15  Homo sapiens
  7obq-assembly1_y  TM=9.831E-01  e=4.139E-15  Oryctolagus cuniculus

pLDDT: mean 72.76, std 24.67, range [27.09, 98.31]

Radius of gyration: 35.29 Å; Cα contacts (8 Å, |Δi|>4): 194; chains: 1; bounding box: 68×95×91 Å

Sequence (311 aa):
RFCLHCPQMRGFFEKMQGKKKTEKGAKSPAAAKDKSKKPRIWDNGGKSSDLKTLDYSGGAPPEGEENGRSEELLTAESRSWVGQGGGEIKDMEYSESEDEIEEEDDVPVSSKQKTNKGGKSGGMFSMFRGLVGSKSITAEDMAPVLDKLRDHLIAKNVAADVAQKLCDSVGARLEGRVLGSFTGVASTVRATLVDALVQLLSPKRRVNLLRDVLEAQRSGRPFVVTFCGVNGVGKSTNLAKICFWLIENNCRVLIAACDTFRAGAVEQLRTHMRHLNALHPPEKHSGKQMVQLYEKGYGKDAAGIAMEAIN

Foldseek 3Di:
DDDDDDDDPPPPPPPDPDDDDDDDDDDDDDDDDDPDPDDDDDPPRDDPVCCVVVPPVDPDDPPPCLVVCLVVPDDPVNLVCQLVLEDWDDDPPDDPPPPPPPPDDDDPPPDPDDDDDDDDDDDPPVVPPVQPDQDQDALVNCVVLLVVQLVVVVVVVDDSVRSVVLSVVLSVVRGRDGDDSPDDSNNSSVVSSVVSVCVVPDDPDDDTPVVQQVVCVVVVFGDDDDFDDDPPPCRLPVVLVVLLSCVSNVAADEAQQLVQADPCSLVSNVVSLSNSCSSVPCVNNVNDRRYHYQYDHHDDHSVVSVVVSRD

Mean predicted aligned error: 17.4 Å

Organism: Amblyomma cajennense (NCBI:txid34607)

InterPro domains:
  IPR000897 Signal recognition particle, SRP54 subunit, GTPase domain [PF00448] (222-292)
  IPR000897 Signal recognition particle, SRP54 subunit, GTPase domain [SM00962] (222-311)
  IPR007222 Signal recognition particle receptor, alpha subunit, N-terminal [PF04086] (17-94)
  IPR013822 Signal recognition particle SRP54, helical bundle [PF02881] (122-191)
  IPR013822 Signal recognition particle SRP54, helical bundle [SM00963] (119-201)
  IPR027417 P-loop containing nucleoside triphosphate hydrolase [G3DSA:3.40.50.300] (206-311)
  IPR027417 P-loop containing nucleoside triphosphate hydrolase [SSF52540] (202-278)
  IPR036225 SRP/SRP receptor, N-terminal [SSF47364] (120-203)
  IPR042101 Signal recognition particle SRP54, N-terminal domain superfamily [G3DSA:1.20.120.140] (90-203)